Protein AF-A0A167DPT1-F1 (afdb_monomer_lite)

Structure (mmCIF, N/CA/C/O backbone):
data_AF-A0A167DPT1-F1
#
_entry.id   AF-A0A167DPT1-F1
#
loop_
_atom_site.group_PDB
_atom_site.id
_atom_site.type_symbol
_atom_site.label_atom_id
_atom_site.label_alt_id
_atom_site.label_comp_id
_atom_site.label_asym_id
_atom_site.label_entity_id
_atom_site.label_seq_id
_atom_site.pdbx_PDB_ins_code
_atom_site.Cartn_x
_atom_site.Cartn_y
_atom_site.Cartn_z
_atom_site.occupancy
_atom_site.B_iso_or_equiv
_atom_site.auth_seq_id
_atom_site.auth_comp_id
_atom_site.auth_asym_id
_atom_site.auth_atom_id
_atom_site.pdbx_PDB_model_num
ATOM 1 N N . MET A 1 1 ? 11.203 -18.562 10.640 1.00 47.03 1 MET A N 1
ATOM 2 C CA . MET A 1 1 ? 10.045 -18.077 9.857 1.00 47.03 1 MET A CA 1
ATOM 3 C C . MET A 1 1 ? 10.531 -17.667 8.471 1.00 47.03 1 MET A C 1
ATOM 5 O O . MET A 1 1 ? 10.875 -16.508 8.275 1.00 47.03 1 MET A O 1
ATOM 9 N N . ARG A 1 2 ? 10.699 -18.623 7.551 1.00 45.44 2 ARG A N 1
ATOM 10 C CA . ARG A 1 2 ? 11.063 -18.335 6.154 1.00 45.44 2 ARG A CA 1
ATOM 11 C C . ARG A 1 2 ? 9.781 -18.388 5.316 1.00 45.44 2 ARG A C 1
ATOM 13 O O . ARG A 1 2 ? 9.088 -19.399 5.371 1.00 45.44 2 ARG A O 1
ATOM 20 N N . SER A 1 3 ? 9.464 -17.281 4.648 1.00 57.22 3 SER A N 1
ATOM 21 C CA . SER A 1 3 ? 8.604 -17.197 3.457 1.00 57.22 3 SER A CA 1
ATOM 22 C C . SER A 1 3 ? 7.229 -17.874 3.536 1.00 57.22 3 SER A C 1
ATOM 24 O O . SER A 1 3 ? 6.823 -18.559 2.604 1.00 57.22 3 SER A O 1
ATOM 26 N N . ASN A 1 4 ? 6.489 -17.702 4.638 1.00 71.06 4 ASN A N 1
ATOM 27 C CA . ASN A 1 4 ? 5.119 -18.216 4.733 1.00 71.06 4 ASN A CA 1
ATOM 28 C C . ASN A 1 4 ? 4.128 -17.130 5.174 1.00 71.06 4 ASN A C 1
ATOM 30 O O . ASN A 1 4 ? 4.106 -16.737 6.346 1.00 71.06 4 ASN A O 1
ATOM 34 N N . ARG A 1 5 ? 3.275 -16.713 4.223 1.00 74.69 5 ARG A N 1
ATOM 35 C CA . ARG A 1 5 ? 2.217 -15.696 4.367 1.00 74.69 5 ARG A CA 1
ATOM 36 C C . ARG A 1 5 ? 1.384 -15.888 5.633 1.00 74.69 5 ARG A C 1
ATOM 38 O O . ARG A 1 5 ? 1.218 -14.960 6.417 1.00 74.69 5 ARG A O 1
ATOM 45 N N . LYS A 1 6 ? 0.919 -17.116 5.884 1.00 78.88 6 LYS A N 1
ATOM 46 C CA . LYS A 1 6 ? 0.016 -17.433 7.004 1.00 78.88 6 LYS A CA 1
ATOM 47 C C . LYS A 1 6 ? 0.694 -17.266 8.362 1.00 78.88 6 LYS A C 1
ATOM 49 O O . LYS A 1 6 ? 0.107 -16.722 9.296 1.00 78.88 6 LYS A O 1
ATOM 54 N N . TRP A 1 7 ? 1.943 -17.713 8.487 1.00 77.62 7 TRP A N 1
ATOM 55 C CA . TRP A 1 7 ? 2.697 -17.555 9.735 1.00 77.62 7 TRP A CA 1
ATOM 56 C C . TRP A 1 7 ? 3.021 -16.095 10.024 1.00 77.62 7 TRP A C 1
ATOM 58 O O . TRP A 1 7 ? 2.995 -15.686 11.184 1.00 77.62 7 TRP A O 1
ATOM 68 N N . ALA A 1 8 ? 3.278 -15.319 8.976 1.00 75.50 8 ALA A N 1
ATOM 69 C CA . ALA A 1 8 ? 3.550 -13.902 9.087 1.00 75.50 8 ALA A CA 1
ATOM 70 C C . ALA A 1 8 ? 2.347 -13.109 9.621 1.00 75.50 8 ALA A C 1
ATOM 72 O O . ALA A 1 8 ? 2.464 -12.406 10.629 1.00 75.50 8 ALA A O 1
ATOM 73 N N . LEU A 1 9 ? 1.171 -13.328 9.029 1.00 79.56 9 LEU A N 1
ATOM 74 C CA . LEU A 1 9 ? -0.099 -12.766 9.498 1.00 79.56 9 LEU A CA 1
ATOM 75 C C . LEU A 1 9 ? -0.385 -13.166 10.946 1.00 79.56 9 LEU A C 1
ATOM 77 O O . LEU A 1 9 ? -0.697 -12.329 11.796 1.00 79.56 9 LEU A O 1
ATOM 81 N N . ARG A 1 10 ? -0.185 -14.448 11.271 1.00 81.00 10 ARG A N 1
ATOM 82 C CA . ARG A 1 10 ? -0.353 -14.961 12.634 1.00 81.00 10 ARG A CA 1
ATOM 83 C C . ARG A 1 10 ? 0.595 -14.295 13.635 1.00 81.00 10 ARG A C 1
ATOM 85 O O . ARG A 1 10 ? 0.175 -14.017 14.758 1.00 81.00 10 ARG A O 1
ATOM 92 N N . HIS A 1 11 ? 1.852 -14.055 13.263 1.00 80.06 11 HIS A N 1
ATOM 93 C CA . HIS A 1 11 ? 2.834 -13.405 14.132 1.00 80.06 11 HIS A CA 1
ATOM 94 C C . HIS A 1 11 ? 2.446 -11.953 14.431 1.00 80.06 11 HIS A C 1
ATOM 96 O O . HIS A 1 11 ? 2.415 -11.569 15.601 1.00 80.06 11 HIS A O 1
ATOM 102 N N . SER A 1 12 ? 2.062 -11.192 13.401 1.00 78.75 12 SER A N 1
ATOM 103 C CA . SER A 1 12 ? 1.590 -9.808 13.549 1.00 78.75 12 SER A CA 1
ATOM 104 C C . SER A 1 12 ? 0.388 -9.723 14.503 1.00 78.75 12 SER A C 1
ATOM 106 O O . SER A 1 12 ? 0.421 -9.009 15.510 1.00 78.75 12 SER A O 1
ATOM 108 N N . ARG A 1 13 ? -0.618 -10.587 14.303 1.00 80.88 13 ARG A N 1
ATOM 109 C CA . ARG A 1 13 ? -1.783 -10.705 15.198 1.00 80.88 13 ARG A CA 1
ATOM 110 C C . ARG A 1 13 ? -1.408 -11.034 16.641 1.00 80.88 13 ARG A C 1
ATOM 112 O O . ARG A 1 13 ? -2.016 -10.514 17.577 1.00 80.88 13 ARG A O 1
ATOM 119 N N . HIS A 1 14 ? -0.438 -11.924 16.839 1.00 81.94 14 HIS A N 1
ATOM 120 C CA . HIS A 1 14 ? 0.002 -12.300 18.179 1.00 81.94 14 HIS A CA 1
ATOM 121 C C . HIS A 1 14 ? 0.671 -11.121 18.900 1.00 81.94 14 HIS A C 1
ATOM 123 O O . HIS A 1 14 ? 0.384 -10.898 20.074 1.00 81.94 14 HIS A O 1
ATOM 129 N N . GLY A 1 15 ? 1.482 -10.326 18.192 1.00 80.06 15 GLY A N 1
ATOM 130 C CA . GLY A 1 15 ? 2.082 -9.100 18.728 1.00 80.06 15 GLY A CA 1
ATOM 131 C C . GLY A 1 15 ? 1.033 -8.097 19.216 1.00 80.06 15 GLY A C 1
ATOM 132 O O . GLY A 1 15 ? 1.128 -7.594 20.336 1.00 80.06 15 GLY A O 1
ATOM 133 N N . VAL A 1 16 ? -0.030 -7.887 18.435 1.00 80.88 16 VAL A N 1
ATOM 134 C CA . VAL A 1 16 ? -1.158 -7.028 18.837 1.00 80.88 16 VAL A CA 1
ATOM 135 C C . VAL A 1 16 ? -1.889 -7.585 20.057 1.00 80.88 16 VAL A C 1
ATOM 137 O O . VAL A 1 16 ? -2.202 -6.838 20.983 1.00 80.88 16 VAL A O 1
ATOM 140 N N . LYS A 1 17 ? -2.120 -8.903 20.112 1.00 82.94 17 LYS A N 1
ATOM 141 C CA . LYS A 1 17 ? -2.760 -9.543 21.270 1.00 82.94 17 LYS A CA 1
ATOM 142 C C . LYS A 1 17 ? -1.940 -9.367 22.551 1.00 82.94 17 LYS A C 1
ATOM 144 O O . LYS A 1 17 ? -2.521 -9.103 23.600 1.00 82.94 17 LYS A O 1
ATOM 149 N N . ILE A 1 18 ? -0.612 -9.469 22.469 1.00 81.81 18 ILE A N 1
ATOM 150 C CA . ILE A 1 18 ? 0.275 -9.194 23.608 1.00 81.81 18 ILE A CA 1
ATOM 151 C C . ILE A 1 18 ? 0.099 -7.744 24.072 1.00 81.81 18 ILE A C 1
ATOM 153 O O . ILE A 1 18 ? -0.146 -7.524 25.254 1.00 81.81 18 ILE A O 1
ATOM 157 N N . LEU A 1 19 ? 0.146 -6.765 23.160 1.00 78.75 19 LEU A N 1
ATOM 158 C CA . LEU A 1 19 ? -0.039 -5.351 23.513 1.00 78.75 19 LEU A CA 1
ATOM 159 C C . LEU A 1 19 ? -1.405 -5.055 24.146 1.00 78.75 19 LEU A C 1
ATOM 161 O O . LEU A 1 19 ? -1.490 -4.260 25.084 1.00 78.75 19 LEU A O 1
ATOM 165 N N . LYS A 1 20 ? -2.474 -5.694 23.657 1.00 77.69 20 LYS A N 1
ATOM 166 C CA . LYS A 1 20 ? -3.819 -5.567 24.239 1.00 77.69 20 LYS A CA 1
ATOM 167 C C . LYS A 1 20 ? -3.885 -6.114 25.663 1.00 77.69 20 LYS A C 1
ATOM 169 O O . LYS A 1 20 ? -4.526 -5.505 26.511 1.00 77.69 20 LYS A O 1
ATOM 174 N N . ASN A 1 21 ? -3.196 -7.223 25.924 1.00 78.56 21 ASN A N 1
ATOM 175 C CA . ASN A 1 21 ? -3.192 -7.881 27.229 1.00 78.56 21 ASN A CA 1
ATOM 176 C C . ASN A 1 21 ? -2.328 -7.164 28.280 1.00 78.56 21 ASN A C 1
ATOM 178 O O . ASN A 1 21 ? -2.467 -7.444 29.468 1.00 78.56 21 ASN A O 1
ATOM 182 N N . ILE A 1 22 ? -1.443 -6.248 27.876 1.00 75.12 22 ILE A N 1
ATOM 183 C CA . ILE A 1 22 ? -0.740 -5.371 28.816 1.00 75.12 22 ILE A CA 1
ATOM 184 C C . ILE A 1 22 ? -1.738 -4.304 29.280 1.00 75.12 22 ILE A C 1
ATOM 186 O O . ILE A 1 22 ? -2.138 -3.448 28.479 1.00 75.12 22 ILE A O 1
ATOM 190 N N . CYS A 1 23 ? -2.138 -4.359 30.560 1.00 59.75 23 CYS A N 1
ATOM 191 C CA . CYS A 1 23 ? -3.100 -3.418 31.141 1.00 59.75 23 CYS A CA 1
ATOM 192 C C . CYS A 1 23 ? -2.705 -1.979 30.811 1.00 59.75 23 CYS A C 1
ATOM 194 O O . CYS A 1 23 ? -1.544 -1.602 30.975 1.00 59.75 23 CYS A O 1
ATOM 196 N N . ARG A 1 24 ? -3.682 -1.164 30.396 1.00 66.56 24 ARG A N 1
ATOM 197 C CA . ARG A 1 24 ? -3.451 0.244 30.031 1.00 66.56 24 ARG A CA 1
ATOM 198 C C . ARG A 1 24 ? -2.750 1.025 31.148 1.00 66.56 24 ARG A C 1
ATOM 200 O O . ARG A 1 24 ? -1.875 1.824 30.851 1.00 66.56 24 ARG A O 1
ATOM 207 N N . GLU A 1 25 ? -3.078 0.722 32.402 1.00 61.03 25 GLU A N 1
ATOM 208 C CA . GLU A 1 25 ? -2.502 1.331 33.611 1.00 61.03 25 GLU A CA 1
ATOM 209 C C . GLU A 1 25 ? -1.027 0.967 33.854 1.00 61.03 25 GLU A C 1
ATOM 211 O O . GLU A 1 25 ? -0.303 1.727 34.489 1.00 61.03 25 GLU A O 1
ATOM 216 N N . TYR A 1 26 ? -0.557 -0.165 33.317 1.00 65.44 26 TYR A N 1
ATOM 217 C CA . TYR A 1 26 ? 0.833 -0.626 33.435 1.00 65.44 26 TYR A CA 1
ATOM 218 C C . TYR A 1 26 ? 1.641 -0.424 32.151 1.00 65.44 26 TYR A C 1
ATOM 220 O O . TYR A 1 26 ? 2.790 -0.867 32.063 1.00 65.44 26 TYR A O 1
ATOM 228 N N . ARG A 1 27 ? 1.073 0.232 31.132 1.00 72.69 27 ARG A N 1
ATOM 229 C CA . ARG A 1 27 ? 1.846 0.577 29.940 1.00 72.69 27 ARG A CA 1
ATOM 230 C C . ARG A 1 27 ? 2.796 1.701 30.277 1.00 72.69 27 ARG A C 1
ATOM 232 O O . ARG A 1 27 ? 2.395 2.851 30.425 1.00 72.69 27 ARG A O 1
ATOM 239 N N . SER A 1 28 ? 4.073 1.357 30.349 1.00 80.12 28 SER A N 1
ATOM 240 C CA . SER A 1 28 ? 5.120 2.360 30.409 1.00 80.12 28 SER A CA 1
ATOM 241 C C . SER A 1 28 ? 5.063 3.250 29.167 1.00 80.12 28 SER A C 1
ATOM 243 O O . SER A 1 28 ? 4.742 2.792 28.065 1.00 80.12 28 SER A O 1
ATOM 245 N N . THR A 1 29 ? 5.431 4.519 29.334 1.00 80.56 29 THR A N 1
ATOM 246 C CA . THR A 1 29 ? 5.588 5.484 28.237 1.00 80.56 29 THR A CA 1
ATOM 247 C C . THR A 1 29 ? 6.445 4.905 27.108 1.00 80.56 29 THR A C 1
ATOM 249 O O . THR A 1 29 ? 6.104 5.027 25.937 1.00 80.56 29 THR A O 1
ATOM 252 N N . TRP A 1 30 ? 7.472 4.132 27.469 1.00 83.94 30 TRP A N 1
ATOM 253 C CA . TRP A 1 30 ? 8.342 3.429 26.531 1.00 83.94 30 TRP A CA 1
ATOM 254 C C . TRP A 1 30 ? 7.590 2.478 25.580 1.00 83.94 30 TRP A C 1
ATOM 256 O O . TRP A 1 30 ? 7.880 2.448 24.385 1.00 83.94 30 TRP A O 1
ATOM 266 N N . ILE A 1 31 ? 6.600 1.717 26.071 1.00 82.19 31 ILE A N 1
ATOM 267 C CA . ILE A 1 31 ? 5.793 0.822 25.220 1.00 82.19 31 ILE A CA 1
ATOM 268 C C . ILE A 1 31 ? 5.009 1.638 24.189 1.00 82.19 31 ILE A C 1
ATOM 270 O O . ILE A 1 31 ? 4.929 1.246 23.025 1.00 82.19 31 ILE A O 1
ATOM 274 N N . ILE A 1 32 ? 4.440 2.767 24.608 1.00 78.62 32 ILE A N 1
ATOM 275 C CA . ILE A 1 32 ? 3.621 3.628 23.749 1.00 78.62 32 ILE A CA 1
ATOM 276 C C . ILE A 1 32 ? 4.490 4.334 22.701 1.00 78.62 32 ILE A C 1
ATOM 278 O O . ILE A 1 32 ? 4.107 4.395 21.536 1.00 78.62 32 ILE A O 1
ATOM 282 N N . GLU A 1 33 ? 5.662 4.829 23.093 1.00 80.19 33 GLU A N 1
ATOM 283 C CA . GLU A 1 33 ? 6.545 5.613 22.224 1.00 80.19 33 GLU A CA 1
ATOM 284 C C . GLU A 1 33 ? 7.375 4.754 21.266 1.00 80.19 33 GLU A C 1
ATOM 286 O O . GLU A 1 33 ? 7.660 5.187 20.150 1.00 80.19 33 GLU A O 1
ATOM 291 N N . HIS A 1 34 ? 7.749 3.532 21.659 1.00 82.19 34 HIS A N 1
ATOM 292 C CA . HIS A 1 34 ? 8.689 2.718 20.881 1.00 82.19 34 HIS A CA 1
ATOM 293 C C . HIS A 1 34 ? 8.097 1.416 20.350 1.00 82.19 34 HIS A C 1
ATOM 295 O O . HIS A 1 34 ? 8.346 1.066 19.197 1.00 82.19 34 HIS A O 1
ATOM 301 N N . LEU A 1 35 ? 7.306 0.692 21.146 1.00 83.38 35 LEU A N 1
ATOM 302 C CA . LEU A 1 35 ? 6.810 -0.626 20.741 1.00 83.38 35 LEU A CA 1
ATOM 303 C C . LEU A 1 35 ? 5.523 -0.537 19.912 1.00 83.38 35 LEU A C 1
ATOM 305 O O . LEU A 1 35 ? 5.391 -1.220 18.896 1.00 83.38 35 LEU A O 1
ATOM 309 N N . LEU A 1 36 ? 4.581 0.316 20.315 1.00 82.44 36 LEU A N 1
ATOM 310 C CA . LEU A 1 36 ? 3.303 0.477 19.622 1.00 82.44 36 LEU A CA 1
ATOM 311 C C . LEU A 1 36 ? 3.463 0.921 18.152 1.00 82.44 36 LEU A C 1
ATOM 313 O O . LEU A 1 36 ? 2.796 0.324 17.305 1.00 82.44 36 LEU A O 1
ATOM 317 N N . PRO A 1 37 ? 4.344 1.881 17.792 1.00 83.88 37 PRO A N 1
ATOM 318 C CA . PRO A 1 37 ? 4.554 2.249 16.392 1.00 83.88 37 PRO A CA 1
ATOM 319 C C . PRO A 1 37 ? 5.074 1.085 15.543 1.00 83.88 37 PRO A C 1
ATOM 321 O O . PRO A 1 37 ? 4.625 0.903 14.415 1.00 83.88 37 PRO A O 1
ATOM 324 N N . ILE A 1 38 ? 5.965 0.255 16.095 1.00 84.06 38 ILE A N 1
ATOM 325 C CA . ILE A 1 38 ? 6.485 -0.930 15.400 1.00 84.06 38 ILE A CA 1
ATOM 326 C C . ILE A 1 38 ? 5.350 -1.925 15.145 1.00 84.06 38 ILE A C 1
ATOM 328 O O . ILE A 1 38 ? 5.182 -2.409 14.029 1.00 84.06 38 ILE A O 1
ATOM 332 N N . VAL A 1 39 ? 4.531 -2.214 16.161 1.00 83.00 39 VAL A N 1
ATOM 333 C CA . VAL A 1 39 ? 3.419 -3.164 16.013 1.00 83.00 39 VAL A CA 1
ATOM 334 C C . VAL A 1 39 ? 2.353 -2.651 15.041 1.00 83.00 39 VAL A C 1
ATOM 336 O O . VAL A 1 39 ? 1.810 -3.440 14.269 1.00 83.00 39 VAL A O 1
ATOM 339 N N . ARG A 1 40 ? 2.094 -1.340 15.007 1.00 84.19 40 ARG A N 1
ATOM 340 C CA . ARG A 1 40 ? 1.237 -0.719 13.986 1.00 84.19 40 ARG A CA 1
ATOM 341 C C . ARG A 1 40 ? 1.774 -0.964 12.579 1.00 84.19 40 ARG A C 1
ATOM 343 O O . ARG A 1 40 ? 1.024 -1.446 11.739 1.00 84.19 40 ARG A O 1
ATOM 350 N N . ARG A 1 41 ? 3.066 -0.727 12.345 1.00 86.31 41 ARG A N 1
ATOM 351 C CA . ARG A 1 41 ? 3.690 -0.945 11.028 1.00 86.31 41 ARG A CA 1
ATOM 352 C C . ARG A 1 41 ? 3.762 -2.414 10.630 1.00 86.31 41 ARG A C 1
ATOM 354 O O . ARG A 1 41 ? 3.617 -2.748 9.461 1.00 86.31 41 ARG A O 1
ATOM 361 N N . LEU A 1 42 ? 3.909 -3.321 11.592 1.00 81.69 42 LEU A N 1
ATOM 362 C CA . LEU A 1 42 ? 3.757 -4.756 11.340 1.00 81.69 42 LEU A CA 1
ATOM 363 C C . LEU A 1 42 ? 2.321 -5.159 10.995 1.00 81.69 42 LEU A C 1
ATOM 365 O O . LEU A 1 42 ? 2.113 -6.163 10.313 1.00 81.69 42 LEU A O 1
ATOM 369 N N . SER A 1 43 ? 1.327 -4.436 11.505 1.00 82.19 43 SER A N 1
ATOM 370 C CA . SER A 1 43 ? -0.090 -4.728 11.257 1.00 82.19 43 SER A CA 1
ATOM 371 C C . SER A 1 43 ? -0.507 -4.326 9.843 1.00 82.19 43 SER A C 1
ATOM 373 O O . SER A 1 43 ? -1.365 -4.979 9.254 1.00 82.19 43 SER A O 1
ATOM 375 N N . GLU A 1 44 ? 0.193 -3.361 9.236 1.00 81.81 44 GLU A N 1
ATOM 376 C CA . GLU A 1 44 ? 0.034 -2.997 7.820 1.00 81.81 44 GLU A CA 1
ATOM 377 C C . GLU A 1 44 ? 0.274 -4.170 6.874 1.00 81.81 44 GLU A C 1
ATOM 379 O O . GLU A 1 44 ? -0.244 -4.176 5.763 1.00 81.81 44 GLU A O 1
ATOM 384 N N . PHE A 1 45 ? 0.993 -5.204 7.316 1.00 76.94 45 PHE A N 1
ATOM 385 C CA . PHE A 1 45 ? 1.152 -6.444 6.566 1.00 76.94 45 PHE A CA 1
ATOM 386 C C . PHE A 1 45 ? -0.192 -6.995 6.064 1.00 76.94 45 PHE A C 1
ATOM 388 O O . PHE A 1 45 ? -0.264 -7.512 4.950 1.00 76.94 45 PHE A O 1
ATOM 395 N N . ALA A 1 46 ? -1.255 -6.874 6.863 1.00 79.12 46 ALA A N 1
ATOM 396 C CA . ALA A 1 46 ? -2.580 -7.344 6.482 1.00 79.12 46 ALA A CA 1
ATOM 397 C C . ALA A 1 46 ? -3.155 -6.584 5.270 1.00 79.12 46 ALA A C 1
ATOM 399 O O . ALA A 1 46 ? -3.858 -7.184 4.468 1.00 79.12 46 ALA A O 1
ATOM 400 N N . LEU A 1 47 ? -2.809 -5.307 5.071 1.00 79.31 47 LEU A N 1
ATOM 401 C CA . LEU A 1 47 ? -3.209 -4.559 3.870 1.00 79.31 47 LEU A CA 1
ATOM 402 C C . LEU A 1 47 ? -2.509 -5.062 2.609 1.00 79.31 47 LEU A C 1
ATOM 404 O O . LEU A 1 47 ? -3.104 -5.077 1.537 1.00 79.31 47 LEU A O 1
ATOM 408 N N . PHE A 1 48 ? -1.246 -5.463 2.734 1.00 76.56 48 PHE A N 1
ATOM 409 C CA . PHE A 1 48 ? -0.457 -5.920 1.594 1.00 76.56 48 PHE A CA 1
ATOM 410 C C . PHE A 1 48 ? -0.741 -7.378 1.218 1.00 76.56 48 PHE A C 1
ATOM 412 O O . PHE A 1 48 ? -0.668 -7.730 0.045 1.00 76.56 48 PHE A O 1
ATOM 419 N N . PHE A 1 49 ? -1.013 -8.232 2.208 1.00 76.19 49 PHE A N 1
ATOM 420 C CA . PHE A 1 49 ? -1.002 -9.690 2.027 1.00 76.19 49 PHE A CA 1
ATOM 421 C C . PHE A 1 49 ? -2.121 -10.431 2.771 1.00 76.19 49 PHE A C 1
ATOM 423 O O . PHE A 1 49 ? -2.137 -11.664 2.770 1.00 76.19 49 PHE A O 1
ATOM 430 N N . GLY A 1 50 ? -2.997 -9.710 3.471 1.00 75.12 50 GLY A N 1
ATOM 431 C CA . GLY A 1 50 ? -4.132 -10.278 4.187 1.00 75.12 50 GLY A CA 1
ATOM 432 C C . GLY A 1 50 ? -5.311 -10.517 3.253 1.00 75.12 50 GLY A C 1
ATOM 433 O O . GLY A 1 50 ? -5.636 -9.696 2.394 1.00 75.12 50 GLY A O 1
ATOM 434 N N . ASP A 1 51 ? -5.974 -11.646 3.453 1.00 73.81 51 ASP A N 1
ATOM 435 C CA . ASP A 1 51 ? -7.086 -12.081 2.610 1.00 73.81 51 ASP A CA 1
ATOM 436 C C . ASP A 1 51 ? -8.371 -12.179 3.445 1.00 73.81 51 ASP A C 1
ATOM 438 O O . ASP A 1 51 ? -9.436 -11.650 3.105 1.00 73.81 51 ASP A O 1
ATOM 442 N N . GLU A 1 52 ? -8.250 -12.739 4.647 1.00 75.94 52 GLU A N 1
ATOM 443 C CA . GLU A 1 52 ? -9.365 -12.933 5.556 1.00 75.94 52 GLU A CA 1
ATOM 444 C C . GLU A 1 52 ? -9.524 -11.774 6.538 1.00 75.94 52 GLU A C 1
ATOM 446 O O . GLU A 1 52 ? -8.554 -11.191 7.002 1.00 75.94 52 GLU A O 1
ATOM 451 N N . ALA A 1 53 ? -10.756 -11.495 6.975 1.00 73.06 53 ALA A N 1
ATOM 452 C CA . ALA A 1 53 ? -10.996 -10.499 8.025 1.00 73.06 53 ALA A CA 1
ATOM 453 C C . ALA A 1 53 ? -10.189 -10.789 9.313 1.00 73.06 53 ALA A C 1
ATOM 455 O O . ALA A 1 53 ? -9.742 -9.879 10.008 1.00 73.06 53 ALA A O 1
ATOM 456 N N . ALA A 1 54 ? -9.945 -12.071 9.607 1.00 75.38 54 ALA A N 1
ATOM 457 C CA . ALA A 1 54 ? -9.144 -12.495 10.749 1.00 75.38 54 ALA A CA 1
ATOM 458 C C . ALA A 1 54 ? -7.664 -12.087 10.648 1.00 75.38 54 ALA A C 1
ATOM 460 O O . ALA A 1 54 ? -6.980 -12.097 11.670 1.00 75.38 54 ALA A O 1
ATOM 461 N N . ASP A 1 55 ? -7.166 -11.755 9.456 1.00 77.19 55 ASP A N 1
ATOM 462 C CA . ASP A 1 55 ? -5.782 -11.349 9.209 1.00 77.19 55 ASP A CA 1
ATOM 463 C C . ASP A 1 55 ? -5.481 -9.929 9.694 1.00 77.19 55 ASP A C 1
ATOM 465 O O . ASP A 1 55 ? -4.325 -9.615 9.972 1.00 77.19 55 ASP A O 1
ATOM 469 N N . PHE A 1 56 ? -6.517 -9.105 9.855 1.00 75.75 56 PHE A N 1
ATOM 470 C CA . PHE A 1 56 ? -6.418 -7.700 10.230 1.00 75.75 56 PHE A CA 1
ATOM 471 C C . PHE A 1 56 ? -6.516 -7.538 11.751 1.00 75.75 56 PHE A C 1
ATOM 473 O O . PHE A 1 56 ? -7.568 -7.818 12.338 1.00 75.75 56 PHE A O 1
ATOM 480 N N . PRO A 1 57 ? -5.443 -7.103 12.430 1.00 76.00 57 PRO A N 1
ATOM 481 C CA . PRO A 1 57 ? -5.495 -6.858 13.861 1.00 76.00 57 PRO A CA 1
ATOM 482 C C . PRO A 1 57 ? -6.308 -5.594 14.167 1.00 76.00 57 PRO A C 1
ATOM 484 O O . PRO A 1 57 ? -6.031 -4.533 13.621 1.00 76.00 57 PRO A O 1
ATOM 487 N N . ASP A 1 58 ? -7.265 -5.686 15.089 1.00 77.94 58 ASP A N 1
ATOM 488 C CA . ASP A 1 58 ? -7.967 -4.505 15.605 1.00 77.94 58 ASP A CA 1
ATOM 489 C C . ASP A 1 58 ? -7.045 -3.716 16.548 1.00 77.94 58 ASP A C 1
ATOM 491 O O . ASP A 1 58 ? -6.512 -4.267 17.518 1.00 77.94 58 ASP A O 1
ATOM 495 N N . LEU A 1 59 ? -6.873 -2.425 16.265 1.00 76.38 59 LEU A N 1
ATOM 496 C CA . LEU A 1 59 ? -6.031 -1.502 17.020 1.00 76.38 59 LEU A CA 1
ATOM 497 C C . LEU A 1 59 ? -6.771 -0.234 17.487 1.00 76.38 59 LEU A C 1
ATOM 499 O O . LEU A 1 59 ? -6.105 0.642 18.043 1.00 76.38 59 LEU A O 1
ATOM 503 N N . LYS A 1 60 ? -8.108 -0.133 17.363 1.00 70.94 60 LYS A N 1
ATOM 504 C CA . LYS A 1 60 ? -8.868 1.096 17.720 1.00 70.94 60 LYS A CA 1
ATOM 505 C C . LYS A 1 60 ? -8.629 1.545 19.146 1.00 70.94 60 LYS A C 1
ATOM 507 O O . LYS A 1 60 ? -8.383 2.706 19.448 1.00 70.94 60 LYS A O 1
ATOM 512 N N . GLU A 1 61 ? -8.629 0.577 20.050 1.00 65.62 61 GLU A N 1
ATOM 513 C CA . GLU A 1 61 ? -8.396 0.786 21.475 1.00 65.62 61 GLU A CA 1
ATOM 514 C C . GLU A 1 61 ? -7.003 1.340 21.820 1.00 65.62 61 GLU A C 1
ATOM 516 O O . GLU A 1 61 ? -6.725 1.673 22.974 1.00 65.62 61 GLU A O 1
ATOM 521 N N . GLN A 1 62 ? -6.102 1.360 20.840 1.00 66.00 62 GLN A N 1
ATOM 522 C CA . GLN A 1 62 ? -4.718 1.801 20.945 1.00 66.00 62 GLN A CA 1
ATOM 523 C C . GLN A 1 62 ? -4.489 3.143 20.243 1.00 66.00 62 GLN A C 1
ATOM 525 O O . GLN A 1 62 ? -3.336 3.551 20.083 1.00 66.00 62 GLN A O 1
ATOM 530 N N . GLU A 1 63 ? -5.543 3.824 19.791 1.00 68.38 63 GLU A N 1
ATOM 531 C CA . GLU A 1 63 ? -5.442 5.149 19.185 1.00 68.38 63 GLU A CA 1
ATOM 532 C C . GLU A 1 63 ? -5.076 6.193 20.249 1.00 68.38 63 GLU A C 1
ATOM 534 O O . GLU A 1 63 ? -5.885 6.620 21.068 1.00 68.38 63 GLU A O 1
ATOM 539 N N . GLY A 1 64 ? -3.796 6.567 20.265 1.00 68.25 64 GLY A N 1
ATOM 540 C CA . GLY A 1 64 ? -3.319 7.761 20.957 1.00 68.25 64 GLY A CA 1
ATOM 541 C C . GLY A 1 64 ? -3.704 9.042 20.203 1.00 68.25 64 GLY A C 1
ATOM 542 O O . GLY A 1 64 ? -4.149 8.971 19.054 1.00 68.25 64 GLY A O 1
ATOM 543 N N . PRO A 1 65 ? -3.507 10.223 20.813 1.00 75.69 65 PRO A N 1
ATOM 544 C CA . PRO A 1 65 ? -3.821 11.491 20.167 1.00 75.69 65 PRO A CA 1
ATOM 545 C C . PRO A 1 65 ? -3.012 11.659 18.875 1.00 75.69 65 PRO A C 1
ATOM 547 O O . PRO A 1 65 ? -1.800 11.438 18.848 1.00 75.69 65 PRO A O 1
ATOM 550 N N . MET A 1 66 ? -3.683 12.068 17.796 1.00 81.75 66 MET A N 1
ATOM 551 C CA . MET A 1 66 ? -3.002 12.377 16.540 1.00 81.75 66 MET A CA 1
ATOM 552 C C . MET A 1 66 ? -2.212 13.692 16.665 1.00 81.75 66 MET A C 1
ATOM 554 O O . MET A 1 66 ? -2.750 14.672 17.199 1.00 81.75 66 MET A O 1
ATOM 558 N N . PRO A 1 67 ? -0.977 13.759 16.131 1.00 84.88 67 PRO A N 1
ATOM 559 C CA . PRO A 1 67 ? -0.203 14.994 16.081 1.00 84.88 67 PRO A CA 1
ATOM 560 C C . PRO A 1 67 ? -0.981 16.096 15.362 1.00 84.88 67 PRO A C 1
ATOM 562 O O . PRO A 1 67 ? -1.493 15.878 14.265 1.00 84.88 67 PRO A O 1
ATOM 565 N N . GLN A 1 68 ? -1.068 17.285 15.961 1.00 86.75 68 GLN A N 1
ATOM 566 C CA . GLN A 1 68 ? -1.756 18.436 15.353 1.00 86.75 68 GLN A CA 1
ATOM 567 C C . GLN A 1 68 ? -0.859 19.229 14.393 1.00 86.75 68 GLN A C 1
ATOM 569 O O . GLN A 1 68 ? -1.355 19.910 13.497 1.00 86.75 68 GLN A O 1
ATOM 574 N N . VAL A 1 69 ? 0.458 19.101 14.558 1.00 88.88 69 VAL A N 1
ATOM 575 C CA . VAL A 1 69 ? 1.507 19.715 13.737 1.00 88.88 69 VAL A CA 1
ATOM 576 C C . VAL A 1 69 ? 2.609 18.675 13.534 1.00 88.88 69 VAL A C 1
ATOM 578 O O . VAL A 1 69 ? 2.805 17.818 14.395 1.00 88.88 69 VAL A O 1
ATOM 581 N N . PHE A 1 70 ? 3.318 18.738 12.406 1.00 93.06 70 PHE A N 1
ATOM 582 C CA . PHE A 1 70 ? 4.500 17.912 12.163 1.00 93.06 70 PHE A CA 1
ATOM 583 C C . PHE A 1 70 ? 5.763 18.746 12.356 1.00 93.06 70 PHE A C 1
ATOM 585 O O . PHE A 1 70 ? 5.979 19.724 11.642 1.00 93.06 70 PHE A O 1
ATOM 592 N N . MET A 1 71 ? 6.590 18.341 13.315 1.00 88.19 71 MET A N 1
ATOM 593 C CA . MET A 1 71 ? 7.922 18.897 13.557 1.00 88.19 71 MET A CA 1
ATOM 594 C C . MET A 1 71 ? 9.012 17.974 13.005 1.00 88.19 71 MET A C 1
ATOM 596 O O . MET A 1 71 ? 10.123 18.415 12.715 1.00 88.19 71 MET A O 1
ATOM 600 N N . THR A 1 72 ? 8.695 16.688 12.849 1.00 90.00 72 THR A N 1
ATOM 601 C CA . THR A 1 72 ? 9.600 15.649 12.365 1.00 90.00 72 THR A CA 1
ATOM 602 C C . THR A 1 72 ? 8.900 14.707 11.383 1.00 90.00 72 THR A C 1
ATOM 604 O O . THR A 1 72 ? 7.673 14.593 11.354 1.00 90.00 72 THR A O 1
ATOM 607 N N . PHE A 1 73 ? 9.687 13.942 10.618 1.00 90.38 73 PHE A N 1
ATOM 608 C CA . PHE A 1 73 ? 9.156 12.826 9.826 1.00 90.38 73 PHE A CA 1
ATOM 609 C C . PHE A 1 73 ? 8.477 11.755 10.693 1.00 90.38 73 PHE A C 1
ATOM 611 O O . PHE A 1 73 ? 7.563 11.090 10.215 1.00 90.38 73 PHE A O 1
ATOM 618 N N . SER A 1 74 ? 8.885 11.611 11.960 1.00 89.12 74 SER A N 1
ATOM 619 C CA . SER A 1 74 ? 8.265 10.666 12.893 1.00 89.12 74 SER A CA 1
ATOM 620 C C . SER A 1 74 ? 6.822 11.052 13.216 1.00 89.12 74 SER A C 1
ATOM 622 O O . SER A 1 74 ? 5.975 10.170 13.313 1.00 89.12 74 SER A O 1
ATOM 624 N N . ASP A 1 75 ? 6.516 12.350 13.321 1.00 91.06 75 ASP A N 1
ATOM 625 C CA . ASP A 1 75 ? 5.146 12.825 13.570 1.00 91.06 75 ASP A CA 1
ATOM 626 C C . ASP A 1 75 ? 4.234 12.487 12.388 1.00 91.06 75 ASP A C 1
ATOM 628 O O . ASP A 1 75 ? 3.133 11.956 12.557 1.00 91.06 75 ASP A O 1
ATOM 632 N N . ALA A 1 76 ? 4.729 12.745 11.173 1.00 94.00 76 ALA A N 1
ATOM 633 C CA . ALA A 1 76 ? 4.027 12.412 9.944 1.00 94.00 76 ALA A CA 1
ATOM 634 C C . ALA A 1 76 ? 3.818 10.896 9.811 1.00 94.00 76 ALA A C 1
ATOM 636 O O . ALA A 1 76 ? 2.711 10.454 9.501 1.00 94.00 76 ALA A O 1
ATOM 637 N N . GLN A 1 77 ? 4.853 10.100 10.085 1.00 92.06 77 GLN A N 1
ATOM 638 C CA . GLN A 1 77 ? 4.774 8.643 10.046 1.00 92.06 77 GLN A CA 1
ATOM 639 C C . GLN A 1 77 ? 3.777 8.107 11.075 1.00 92.06 77 GLN A C 1
ATOM 641 O O . GLN A 1 77 ? 2.939 7.291 10.721 1.00 92.06 77 GLN A O 1
ATOM 646 N N . LEU A 1 78 ? 3.795 8.606 12.313 1.00 89.94 78 LEU A N 1
ATOM 647 C CA . LEU A 1 78 ? 2.884 8.153 13.364 1.00 89.94 78 LEU A CA 1
ATOM 648 C C . LEU A 1 78 ? 1.420 8.384 12.990 1.00 89.94 78 LEU A C 1
ATOM 650 O O . LEU A 1 78 ? 0.598 7.487 13.175 1.00 89.94 78 LEU A O 1
ATOM 654 N N . MET A 1 79 ? 1.087 9.567 12.463 1.00 93.12 79 MET A N 1
ATOM 655 C CA . MET A 1 79 ? -0.280 9.845 12.017 1.00 93.12 79 MET A CA 1
ATOM 656 C C . MET A 1 79 ? -0.668 8.945 10.838 1.00 93.12 79 MET A C 1
ATOM 658 O O . MET A 1 79 ? -1.772 8.407 10.829 1.00 93.12 79 MET A O 1
ATOM 662 N N . LEU A 1 80 ? 0.238 8.736 9.878 1.00 93.69 80 LEU A N 1
ATOM 663 C CA . LEU A 1 80 ? -0.029 7.883 8.721 1.00 93.69 80 LEU A CA 1
ATOM 664 C C . LEU A 1 80 ? -0.212 6.412 9.117 1.00 93.69 80 LEU A C 1
ATOM 666 O O . LEU A 1 80 ? -1.149 5.778 8.646 1.00 93.69 80 LEU A O 1
ATOM 670 N N . ASP A 1 81 ? 0.611 5.899 10.034 1.00 90.56 81 ASP A N 1
ATOM 671 C CA . ASP A 1 81 ? 0.500 4.541 10.574 1.00 90.56 81 ASP A CA 1
ATOM 672 C C . ASP A 1 81 ? -0.891 4.329 11.211 1.00 90.56 81 ASP A C 1
ATOM 674 O O . ASP A 1 81 ? -1.500 3.275 11.036 1.00 90.56 81 ASP A O 1
ATOM 678 N N . VAL A 1 82 ? -1.456 5.329 11.906 1.00 90.00 82 VAL A N 1
ATOM 679 C CA . VAL A 1 82 ? -2.836 5.240 12.432 1.00 90.00 82 VAL A CA 1
ATOM 680 C C . VAL A 1 82 ? -3.864 5.157 11.301 1.00 90.00 82 VAL A C 1
ATOM 682 O O . VAL A 1 82 ? -4.746 4.302 11.348 1.00 90.00 82 VAL A O 1
ATOM 685 N N . LEU A 1 83 ? -3.747 6.002 10.274 1.00 93.06 83 LEU A N 1
ATOM 686 C CA . LEU A 1 83 ? -4.686 6.020 9.143 1.00 93.06 83 LEU A CA 1
ATOM 687 C C . LEU A 1 83 ? -4.647 4.720 8.333 1.00 93.06 83 LEU A C 1
ATOM 689 O O . LEU A 1 83 ? -5.696 4.215 7.932 1.00 93.06 83 LEU A O 1
ATOM 693 N N . PHE A 1 84 ? -3.461 4.136 8.161 1.00 91.69 84 PHE A N 1
ATOM 694 C CA . PHE A 1 84 ? -3.292 2.808 7.576 1.00 91.69 84 PHE A CA 1
ATOM 695 C C . PHE A 1 84 ? -4.049 1.749 8.374 1.00 91.69 84 PHE A C 1
ATOM 697 O O . PHE A 1 84 ? -4.824 0.989 7.804 1.00 91.69 84 PHE A O 1
ATOM 704 N N . ASN A 1 85 ? -3.866 1.717 9.696 1.00 89.06 85 ASN A N 1
ATOM 705 C CA . ASN A 1 85 ? -4.530 0.728 10.543 1.00 89.06 85 ASN A CA 1
ATOM 706 C C . ASN A 1 85 ? -6.058 0.890 10.536 1.00 89.06 85 ASN A C 1
ATOM 708 O O . ASN A 1 85 ? -6.763 -0.105 10.382 1.00 89.06 85 ASN A O 1
ATOM 712 N N . ARG A 1 86 ? -6.575 2.126 10.593 1.00 90.94 86 ARG A N 1
ATOM 713 C CA . ARG A 1 86 ? -8.019 2.397 10.450 1.00 90.94 86 ARG A CA 1
ATOM 714 C C . ARG A 1 86 ? -8.563 1.947 9.095 1.00 90.94 86 ARG A C 1
ATOM 716 O O . ARG A 1 86 ? -9.620 1.328 9.030 1.00 90.94 86 ARG A O 1
ATOM 723 N N . THR A 1 87 ? -7.813 2.189 8.019 1.00 92.38 87 THR A N 1
ATOM 724 C CA . THR A 1 87 ? -8.169 1.726 6.666 1.00 92.38 87 THR A CA 1
ATOM 725 C C . THR A 1 87 ? -8.204 0.197 6.593 1.00 92.38 87 THR A C 1
ATOM 727 O O . THR A 1 87 ? -9.149 -0.382 6.059 1.00 92.38 87 THR A O 1
ATOM 730 N N . ALA A 1 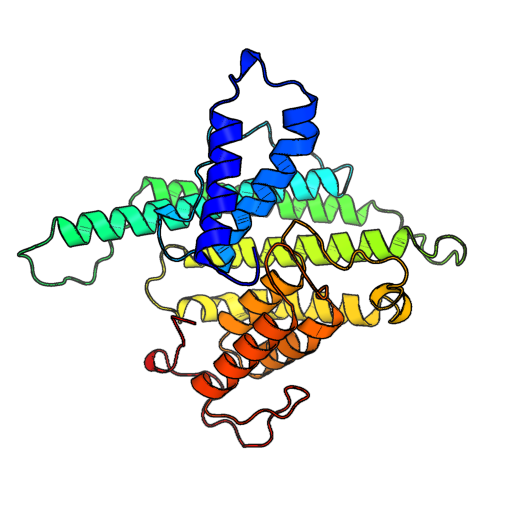88 ? -7.202 -0.468 7.169 1.00 89.25 88 ALA A N 1
ATOM 731 C CA . ALA A 1 88 ? -7.107 -1.924 7.235 1.00 89.25 88 ALA A CA 1
ATOM 732 C C . ALA A 1 88 ? -8.300 -2.536 7.979 1.00 89.25 88 ALA A C 1
ATOM 734 O O . ALA A 1 88 ? -8.898 -3.516 7.533 1.00 89.25 88 ALA A O 1
ATOM 735 N N . GLU A 1 89 ? -8.677 -1.927 9.097 1.00 88.25 89 GLU A N 1
ATOM 736 C CA . GLU A 1 89 ? -9.813 -2.372 9.882 1.00 88.25 89 GLU A CA 1
ATOM 737 C C . GLU A 1 89 ? -11.145 -2.146 9.171 1.00 88.25 89 GLU A C 1
ATOM 739 O O . GLU A 1 89 ? -11.977 -3.048 9.185 1.00 88.25 89 GLU A O 1
ATOM 744 N N . LEU A 1 90 ? -11.331 -1.003 8.506 1.00 90.44 90 LEU A N 1
ATOM 745 C CA . LEU A 1 90 ? -12.523 -0.731 7.702 1.00 90.44 90 LEU A CA 1
ATOM 746 C C . LEU A 1 90 ? -12.711 -1.782 6.598 1.00 90.44 90 LEU A C 1
ATOM 748 O O . LEU A 1 90 ? -13.808 -2.310 6.413 1.00 90.44 90 LEU A O 1
ATOM 752 N N . ILE A 1 91 ? -11.632 -2.118 5.884 1.00 88.19 91 ILE A N 1
ATOM 753 C CA . ILE A 1 91 ? -11.648 -3.167 4.855 1.00 88.19 91 ILE A CA 1
ATOM 754 C C . ILE A 1 91 ? -12.025 -4.513 5.484 1.00 88.19 91 ILE A C 1
ATOM 756 O O . ILE A 1 91 ? -12.881 -5.233 4.964 1.00 88.19 91 ILE A O 1
ATOM 760 N N . SER A 1 92 ? -11.424 -4.850 6.625 1.00 85.88 92 SER A N 1
ATOM 761 C CA . SER A 1 92 ? -11.701 -6.098 7.337 1.00 85.88 92 SER A CA 1
ATOM 762 C C . SER A 1 92 ? -13.145 -6.202 7.829 1.00 85.88 92 SER A C 1
ATOM 764 O O . SER A 1 92 ? -13.814 -7.211 7.582 1.00 85.88 92 SER A O 1
ATOM 766 N N . SER A 1 93 ? -13.652 -5.162 8.494 1.00 86.56 93 SER A N 1
ATOM 767 C CA . SER A 1 93 ? -15.010 -5.126 9.037 1.00 86.56 93 SER A CA 1
ATOM 768 C C . SER A 1 93 ? -16.044 -5.193 7.921 1.00 86.56 93 SER A C 1
ATOM 770 O O . SER A 1 93 ? -17.033 -5.918 8.041 1.00 86.56 93 SER A O 1
ATOM 772 N N . HIS A 1 94 ? -15.780 -4.528 6.794 1.00 86.62 94 HIS A N 1
ATOM 773 C CA . HIS A 1 94 ? -16.623 -4.619 5.613 1.00 86.62 94 HIS A CA 1
ATOM 774 C C . HIS A 1 94 ? -16.645 -6.034 5.024 1.00 86.62 94 HIS A C 1
ATOM 776 O O . HIS A 1 94 ? -17.725 -6.595 4.832 1.00 86.62 94 HIS A O 1
ATOM 782 N N . ARG A 1 95 ? -15.477 -6.657 4.810 1.00 83.62 95 ARG A N 1
ATOM 783 C CA . ARG A 1 95 ? -15.385 -8.047 4.322 1.00 83.62 95 AR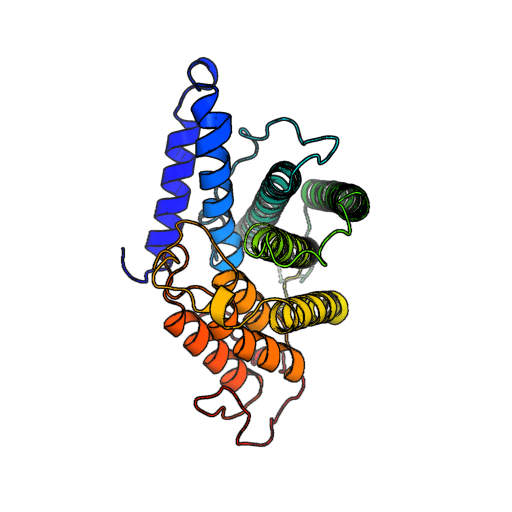G A CA 1
ATOM 784 C C . ARG A 1 95 ? -16.098 -9.026 5.255 1.00 83.62 95 ARG A C 1
ATOM 786 O O . ARG A 1 95 ? -16.771 -9.943 4.787 1.00 83.62 95 ARG A O 1
ATOM 793 N N . LYS A 1 96 ? -15.975 -8.837 6.572 1.00 84.38 96 LYS A N 1
ATOM 794 C CA . LYS A 1 96 ? -16.679 -9.644 7.576 1.00 84.38 96 LYS A CA 1
ATOM 795 C C . LYS A 1 96 ? -18.197 -9.489 7.452 1.00 84.38 96 LYS A C 1
ATOM 797 O O . LYS A 1 96 ? -18.886 -10.499 7.337 1.00 84.38 96 LYS A O 1
ATOM 802 N N . ALA A 1 97 ? -18.697 -8.254 7.400 1.00 84.31 97 ALA A N 1
ATOM 803 C CA . ALA A 1 97 ? -20.124 -7.974 7.259 1.00 84.31 97 ALA A CA 1
ATOM 804 C C . ALA A 1 97 ? -20.706 -8.576 5.968 1.00 84.31 97 ALA A C 1
ATOM 806 O O . ALA A 1 97 ? -21.760 -9.207 6.006 1.00 84.31 97 ALA A O 1
ATOM 807 N N . GLN A 1 98 ? -19.991 -8.469 4.840 1.00 80.88 98 GLN A N 1
ATOM 808 C CA . GLN A 1 98 ? -20.406 -9.104 3.583 1.00 80.88 98 GLN A CA 1
ATOM 809 C C . GLN A 1 98 ? -20.517 -10.633 3.710 1.00 80.88 98 GLN A C 1
ATOM 811 O O . GLN A 1 98 ? -21.461 -11.235 3.199 1.00 80.88 98 GLN A O 1
ATOM 816 N N . ARG A 1 99 ? -19.560 -11.287 4.385 1.00 80.81 99 ARG A N 1
ATOM 817 C CA . ARG A 1 99 ? -19.590 -12.746 4.595 1.00 80.81 99 ARG A CA 1
ATOM 818 C C . ARG A 1 99 ? -20.764 -13.166 5.478 1.00 80.81 99 ARG A C 1
ATOM 820 O O . ARG A 1 99 ? -21.437 -14.138 5.151 1.00 80.81 99 ARG A O 1
ATOM 827 N N . GLU A 1 100 ? -21.026 -12.433 6.556 1.00 82.75 100 GLU A N 1
ATOM 828 C CA . GLU A 1 100 ? -22.159 -12.692 7.455 1.00 82.75 100 GLU A CA 1
ATOM 829 C C . GLU A 1 100 ? -23.501 -12.518 6.731 1.00 82.75 100 GLU A C 1
ATOM 831 O O . GLU A 1 100 ? -24.382 -13.364 6.862 1.00 82.75 100 GLU A O 1
ATOM 836 N N . GLN A 1 101 ? -23.636 -11.491 5.889 1.00 76.81 101 GLN A N 1
ATOM 837 C CA . GLN A 1 101 ? -24.816 -11.308 5.039 1.00 76.81 101 GLN A CA 1
ATOM 838 C C . GLN A 1 101 ? -25.013 -12.478 4.067 1.00 76.81 101 GLN A C 1
ATOM 840 O O . GLN A 1 101 ? -26.117 -13.009 3.973 1.00 76.81 101 GLN A O 1
ATOM 845 N N . ARG A 1 102 ? -23.949 -12.931 3.387 1.00 77.00 102 ARG A N 1
ATOM 846 C CA . ARG A 1 102 ? -24.015 -14.094 2.482 1.00 77.00 102 ARG A CA 1
ATOM 847 C C . ARG A 1 102 ? -24.388 -15.382 3.218 1.00 77.00 102 ARG A C 1
ATOM 849 O O . ARG A 1 102 ? -25.153 -16.179 2.688 1.00 77.00 102 ARG A O 1
ATOM 856 N N . ALA A 1 103 ? -23.876 -15.580 4.432 1.00 80.12 103 ALA A N 1
ATOM 857 C CA . ALA A 1 103 ? -24.210 -16.740 5.256 1.00 80.12 103 ALA A CA 1
ATOM 858 C C . ALA A 1 103 ? -25.669 -16.712 5.746 1.00 80.12 103 ALA A C 1
ATOM 860 O O . ALA A 1 103 ? -26.311 -17.757 5.809 1.00 80.12 103 ALA A O 1
ATOM 861 N N . ASN A 1 104 ? -26.207 -15.527 6.047 1.00 72.56 104 ASN A N 1
ATOM 862 C CA . ASN A 1 104 ? -27.590 -15.350 6.496 1.00 72.56 104 ASN A CA 1
ATOM 863 C C . ASN A 1 104 ? -28.609 -15.314 5.339 1.00 72.56 104 ASN A C 1
ATOM 865 O O . ASN A 1 104 ? -29.797 -15.518 5.570 1.00 72.56 104 ASN A O 1
ATOM 869 N N . GLY A 1 105 ? -28.160 -15.065 4.105 1.00 64.31 105 GLY A N 1
ATOM 870 C CA . GLY A 1 105 ? -28.986 -14.960 2.897 1.00 64.31 105 GLY A CA 1
ATOM 871 C C . GLY A 1 105 ? -29.281 -16.280 2.174 1.00 64.31 105 GLY A C 1
ATOM 872 O O . GLY A 1 105 ? -29.711 -16.244 1.022 1.00 64.31 105 GLY A O 1
ATOM 873 N N . TYR A 1 106 ? -29.051 -17.442 2.800 1.00 46.94 106 TYR A N 1
ATOM 874 C CA . TYR A 1 106 ? -29.416 -18.744 2.224 1.00 46.94 106 TYR A CA 1
ATOM 875 C C . TYR A 1 106 ? -30.935 -18.806 1.957 1.00 46.94 106 TYR A C 1
ATOM 877 O O . TYR A 1 106 ? -31.719 -19.093 2.858 1.00 46.94 106 TYR A O 1
ATOM 885 N N . GLY A 1 107 ? -31.346 -18.531 0.712 1.00 54.09 107 GLY A N 1
ATOM 886 C CA . GLY A 1 107 ? -32.729 -18.679 0.242 1.00 54.09 107 GLY A CA 1
ATOM 887 C C . GLY A 1 107 ? -33.304 -17.540 -0.611 1.00 54.09 107 GLY A C 1
ATOM 888 O O . GLY A 1 107 ? -34.415 -17.701 -1.110 1.00 54.09 107 GLY A O 1
ATOM 889 N N . GLN A 1 108 ? -32.601 -16.419 -0.811 1.00 52.44 108 GLN A N 1
ATOM 890 C CA . GLN A 1 108 ? -33.049 -15.341 -1.711 1.00 52.44 108 GLN A CA 1
ATOM 891 C C . GLN A 1 108 ? -32.128 -15.217 -2.934 1.00 52.44 108 GLN A C 1
ATOM 893 O O . GLN A 1 108 ? -30.912 -15.359 -2.813 1.00 52.44 108 GLN A O 1
ATOM 898 N N . GLU A 1 109 ? -32.719 -14.996 -4.116 1.00 46.38 109 GLU A N 1
ATOM 899 C CA . GLU A 1 109 ? -31.990 -14.785 -5.374 1.00 46.38 109 GLU A CA 1
ATOM 900 C C . GLU A 1 109 ? -30.928 -13.678 -5.236 1.00 46.38 109 GLU A C 1
ATOM 902 O O . GLU A 1 109 ? -31.143 -12.705 -4.506 1.00 46.38 109 GLU A O 1
ATOM 907 N N . PRO A 1 110 ? -29.785 -13.796 -5.937 1.00 45.25 110 PRO A N 1
ATOM 908 C CA . PRO A 1 110 ? -28.680 -12.860 -5.812 1.00 45.25 110 PRO A CA 1
ATOM 909 C C . PRO A 1 110 ? -29.040 -11.524 -6.468 1.00 45.25 110 PRO A C 1
ATOM 911 O O . PRO A 1 110 ? -28.744 -11.283 -7.634 1.00 45.25 110 PRO A O 1
ATOM 914 N N . GLN A 1 111 ? -29.659 -10.617 -5.717 1.00 45.25 111 GLN A N 1
ATOM 915 C CA . GLN A 1 111 ? -29.582 -9.203 -6.058 1.00 45.25 111 GLN A CA 1
ATOM 916 C C . GLN A 1 111 ? -28.177 -8.711 -5.695 1.00 45.25 111 GLN A C 1
ATOM 918 O O . GLN A 1 111 ? -27.795 -8.708 -4.527 1.00 45.25 111 GLN A O 1
ATOM 923 N N . GLU A 1 112 ? -27.414 -8.278 -6.702 1.00 50.72 112 GLU A N 1
ATOM 924 C CA . GLU A 1 112 ? -26.050 -7.716 -6.620 1.00 50.72 112 GLU A CA 1
ATOM 925 C C . GLU A 1 112 ? -25.947 -6.403 -5.808 1.00 50.72 112 GLU A C 1
ATOM 927 O O . GLU A 1 112 ? -24.976 -5.652 -5.922 1.00 50.72 112 GLU A O 1
ATOM 932 N N . VAL A 1 113 ? -26.934 -6.078 -4.971 1.00 50.47 113 VAL A N 1
ATOM 933 C CA . VAL A 1 113 ? -26.906 -4.872 -4.145 1.00 50.47 113 VAL A CA 1
ATOM 934 C C . VAL A 1 113 ? -26.081 -5.163 -2.898 1.00 50.47 113 VAL A C 1
ATOM 936 O O . VAL A 1 113 ? -26.572 -5.650 -1.882 1.00 50.47 113 VAL A O 1
ATOM 939 N N . THR A 1 114 ? -24.791 -4.854 -2.980 1.00 58.16 114 THR A N 1
ATOM 940 C CA . THR A 1 114 ? -23.896 -4.908 -1.822 1.00 58.16 114 THR A CA 1
ATOM 941 C C . THR A 1 114 ? -24.280 -3.794 -0.859 1.00 58.16 114 THR A C 1
ATOM 943 O O . THR A 1 114 ? -24.002 -2.620 -1.096 1.00 58.16 114 THR A O 1
ATOM 946 N N . PHE A 1 115 ? -24.966 -4.154 0.224 1.00 68.75 115 PHE A N 1
ATOM 947 C CA . PHE A 1 115 ? -25.368 -3.201 1.249 1.00 68.75 115 PHE A CA 1
ATOM 948 C C . PHE A 1 115 ? -24.147 -2.768 2.067 1.00 68.75 115 PHE A C 1
ATOM 950 O O . PHE A 1 115 ? -23.614 -3.531 2.878 1.00 68.75 115 PHE A O 1
ATOM 957 N N . ILE A 1 116 ? -23.700 -1.529 1.862 1.00 77.44 116 ILE A N 1
ATOM 958 C CA . ILE A 1 116 ? -22.641 -0.925 2.670 1.00 77.44 116 ILE A CA 1
ATOM 959 C C . ILE A 1 116 ? -23.271 -0.380 3.954 1.00 77.44 116 ILE A C 1
ATOM 961 O O . ILE A 1 116 ? -24.164 0.465 3.918 1.00 77.44 116 ILE A O 1
ATOM 965 N N . VAL A 1 117 ? -22.793 -0.859 5.103 1.00 82.12 117 VAL A N 1
ATOM 966 C CA . VAL A 1 117 ? -23.225 -0.376 6.422 1.00 82.12 117 VAL A CA 1
ATOM 967 C C . VAL A 1 117 ? -22.914 1.122 6.547 1.00 82.12 117 VAL A C 1
ATOM 969 O O . VAL A 1 117 ? -21.784 1.537 6.302 1.00 82.12 117 VAL A O 1
ATOM 972 N N . SER A 1 118 ? -23.897 1.929 6.959 1.00 86.25 118 SER A N 1
ATOM 973 C CA . SER A 1 118 ? -23.774 3.397 7.082 1.00 86.25 118 SER A CA 1
ATOM 974 C C . SER A 1 118 ? -22.563 3.847 7.921 1.00 86.25 118 SER A C 1
ATOM 976 O O . SER A 1 118 ? -21.878 4.818 7.592 1.00 86.25 118 SER A O 1
ATOM 978 N N . GLU A 1 119 ? -22.233 3.091 8.970 1.00 88.88 119 GLU A N 1
ATOM 979 C CA . GLU A 1 119 ? -21.054 3.331 9.810 1.00 88.88 119 GLU A CA 1
ATOM 980 C C . GLU A 1 119 ? -19.739 3.227 9.023 1.00 88.88 119 GLU A C 1
ATOM 982 O O . GLU A 1 119 ? -18.837 4.035 9.231 1.00 88.88 119 GLU A O 1
ATOM 987 N N . HIS A 1 120 ? -19.637 2.294 8.069 1.00 91.50 120 HIS A N 1
ATOM 988 C CA . HIS A 1 120 ? -18.451 2.146 7.222 1.00 91.50 120 HIS A CA 1
ATOM 989 C C . HIS A 1 120 ? -18.278 3.333 6.266 1.00 91.50 120 HIS A C 1
ATOM 991 O O . HIS A 1 120 ? -17.153 3.779 6.051 1.00 91.50 120 HIS A O 1
ATOM 997 N N . LEU A 1 121 ? -19.374 3.874 5.720 1.00 92.56 121 LEU A N 1
ATOM 998 C CA . LEU A 1 121 ? -19.323 5.079 4.881 1.00 92.56 121 LEU A CA 1
ATOM 999 C C . LEU A 1 121 ? -18.881 6.295 5.699 1.00 92.56 121 LEU A C 1
ATOM 1001 O O . LEU A 1 121 ? -18.001 7.038 5.272 1.00 92.56 121 LEU A O 1
ATOM 1005 N N . THR A 1 122 ? -19.449 6.462 6.896 1.00 93.88 122 THR A N 1
ATOM 1006 C CA . THR A 1 122 ? -19.057 7.536 7.819 1.00 93.88 122 THR A CA 1
ATOM 1007 C C . THR A 1 122 ? -17.570 7.437 8.167 1.00 93.88 122 THR A C 1
ATOM 1009 O O . THR A 1 122 ? -16.851 8.431 8.088 1.00 93.88 122 THR A O 1
ATOM 1012 N N . GLU A 1 123 ? -17.077 6.236 8.481 1.00 94.00 123 GLU A N 1
ATOM 1013 C CA . GLU A 1 123 ? -15.657 5.996 8.762 1.00 94.00 123 GLU A CA 1
ATOM 1014 C C . GLU A 1 123 ? -14.767 6.310 7.552 1.00 94.00 123 GLU A C 1
ATOM 1016 O O . GLU A 1 123 ? -13.747 6.979 7.701 1.00 94.00 123 GLU A O 1
ATOM 1021 N N . GLN A 1 124 ? -15.166 5.911 6.339 1.00 96.19 124 GLN A N 1
ATOM 1022 C CA . GLN A 1 124 ? -14.423 6.231 5.118 1.00 96.19 124 GLN A CA 1
ATOM 1023 C C . GLN A 1 124 ? -14.286 7.747 4.905 1.00 96.19 124 GLN A C 1
ATOM 1025 O O . GLN A 1 124 ? -13.203 8.228 4.563 1.00 96.19 124 GLN A O 1
ATOM 1030 N N . VAL A 1 125 ? -15.366 8.504 5.126 1.00 96.38 125 VAL A N 1
ATOM 1031 C CA . VAL A 1 125 ? -15.357 9.973 5.041 1.00 96.38 125 VAL A CA 1
ATOM 1032 C C . VAL A 1 125 ? -14.410 10.562 6.084 1.00 96.38 125 VAL A C 1
ATOM 1034 O O . VAL A 1 125 ? -13.540 11.356 5.731 1.00 96.38 125 VAL A O 1
ATOM 1037 N N . MET A 1 126 ? -14.499 10.111 7.338 1.00 95.50 126 MET A N 1
ATOM 1038 C CA . MET A 1 126 ? -13.621 10.581 8.414 1.00 95.50 126 MET A CA 1
ATOM 1039 C C . MET A 1 126 ? -12.137 10.312 8.120 1.00 95.50 126 MET A C 1
ATOM 1041 O O . MET A 1 126 ? -11.294 11.182 8.343 1.00 95.50 126 MET A O 1
ATOM 1045 N N . ILE A 1 127 ? -11.787 9.129 7.600 1.00 95.81 127 ILE A N 1
ATOM 1046 C CA . ILE A 1 127 ? -10.394 8.818 7.244 1.00 95.81 127 ILE A CA 1
ATOM 1047 C C . ILE A 1 127 ? -9.929 9.694 6.068 1.00 95.81 127 ILE A C 1
ATOM 1049 O O . ILE A 1 127 ? -8.808 10.201 6.112 1.00 95.81 127 ILE A O 1
ATOM 1053 N N . ASN A 1 128 ? -10.768 9.927 5.051 1.00 97.56 128 ASN A N 1
ATOM 1054 C CA . ASN A 1 128 ? -10.434 10.821 3.933 1.00 97.56 128 ASN A CA 1
ATOM 1055 C C . ASN A 1 128 ? -10.155 12.258 4.416 1.00 97.56 128 ASN A C 1
ATOM 1057 O O . ASN A 1 128 ? -9.136 12.840 4.046 1.00 97.56 128 ASN A O 1
ATOM 1061 N N . GLU A 1 129 ? -10.985 12.806 5.308 1.00 96.94 129 GLU A N 1
ATOM 1062 C CA . GLU A 1 129 ? -10.747 14.130 5.902 1.00 96.94 129 GLU A CA 1
ATOM 1063 C C . GLU A 1 129 ? -9.417 14.188 6.668 1.00 96.94 129 GLU A C 1
ATOM 1065 O O . GLU A 1 129 ? -8.674 15.172 6.601 1.00 96.94 129 GLU A O 1
ATOM 1070 N N . LEU A 1 130 ? -9.073 13.126 7.399 1.00 96.19 130 LEU A N 1
ATOM 1071 C CA . LEU A 1 130 ? -7.804 13.044 8.118 1.00 96.19 130 LEU A CA 1
ATOM 1072 C C . LEU A 1 130 ? -6.599 12.887 7.183 1.00 96.19 130 LEU A C 1
ATOM 1074 O O . LEU A 1 130 ? -5.543 13.452 7.473 1.00 96.19 130 LEU A O 1
ATOM 1078 N N . LEU A 1 131 ? -6.743 12.175 6.063 1.00 97.44 131 LEU A N 1
ATOM 1079 C CA . LEU A 1 131 ? -5.728 12.088 5.009 1.00 97.44 131 LEU A CA 1
ATOM 1080 C C . LEU A 1 131 ? -5.479 13.464 4.375 1.00 97.44 131 LEU A C 1
ATOM 1082 O O . LEU A 1 131 ? -4.324 13.864 4.217 1.00 97.44 131 LEU A O 1
ATOM 1086 N N . ASP A 1 132 ? -6.527 14.243 4.113 1.00 97.31 132 ASP A N 1
ATOM 1087 C CA . ASP A 1 132 ? -6.389 15.618 3.624 1.00 97.31 132 ASP A CA 1
ATOM 1088 C C . ASP A 1 132 ? -5.643 16.509 4.623 1.00 97.31 132 ASP A C 1
ATOM 1090 O O . ASP A 1 132 ? -4.758 17.289 4.246 1.00 97.31 132 ASP A O 1
ATOM 1094 N N . HIS A 1 133 ? -5.964 16.395 5.915 1.00 96.06 133 HIS A N 1
ATOM 1095 C CA . HIS A 1 133 ? -5.234 17.098 6.969 1.00 96.06 133 HIS A CA 1
ATOM 1096 C C . HIS A 1 133 ? -3.772 16.658 7.042 1.00 96.06 133 HIS A C 1
ATOM 1098 O O . HIS A 1 133 ? -2.888 17.514 7.143 1.00 96.06 133 HIS A O 1
ATOM 1104 N N . TRP A 1 134 ? -3.507 15.353 6.959 1.00 97.44 134 TRP A N 1
ATOM 1105 C CA . TRP A 1 134 ? -2.155 14.808 6.923 1.00 97.44 134 TRP A CA 1
ATOM 1106 C C . TRP A 1 134 ? -1.360 15.415 5.768 1.00 97.44 134 TRP A C 1
ATOM 1108 O O . TRP A 1 134 ? -0.275 15.954 5.987 1.00 97.44 134 TRP A O 1
ATOM 1118 N N . PHE A 1 135 ? -1.923 15.420 4.557 1.00 97.12 135 PHE A N 1
ATOM 1119 C CA . PHE A 1 135 ? -1.251 15.943 3.372 1.00 97.12 135 PHE A CA 1
ATOM 1120 C C . PHE A 1 135 ? -0.945 17.436 3.507 1.00 97.12 135 PHE A C 1
ATOM 1122 O O . PHE A 1 135 ? 0.196 17.853 3.306 1.00 97.12 135 PHE A O 1
ATOM 1129 N N . LYS A 1 136 ? -1.923 18.246 3.934 1.00 95.88 136 LYS A N 1
ATOM 1130 C CA . LYS A 1 136 ? -1.731 19.689 4.176 1.00 95.88 136 LYS A CA 1
ATOM 1131 C C . LYS A 1 136 ? -0.606 19.951 5.183 1.00 95.88 136 LYS A C 1
ATOM 1133 O O . LYS A 1 136 ? 0.267 20.782 4.930 1.00 95.88 136 LYS A O 1
ATOM 1138 N N . ARG A 1 137 ? -0.595 19.221 6.305 1.00 95.44 137 ARG A N 1
ATOM 1139 C CA . ARG A 1 137 ? 0.439 19.328 7.350 1.00 95.44 137 ARG A CA 1
ATOM 1140 C C . ARG A 1 137 ? 1.808 18.893 6.835 1.00 95.44 137 ARG A C 1
ATOM 1142 O O . ARG A 1 137 ? 2.800 19.560 7.111 1.00 95.44 137 ARG A O 1
ATOM 1149 N N . PHE A 1 138 ? 1.861 17.822 6.049 1.00 95.69 138 PHE A N 1
ATOM 1150 C CA . PHE A 1 138 ? 3.098 17.298 5.481 1.00 95.69 138 PHE A CA 1
ATOM 1151 C C . PHE A 1 138 ? 3.720 18.246 4.452 1.00 95.69 138 PHE A C 1
ATOM 1153 O O . PHE A 1 138 ? 4.928 18.490 4.474 1.00 95.69 138 PHE A O 1
ATOM 1160 N N . ILE A 1 139 ? 2.907 18.840 3.577 1.00 93.56 139 ILE A N 1
ATOM 1161 C CA . ILE A 1 139 ? 3.374 19.857 2.629 1.00 93.56 139 ILE A CA 1
ATOM 1162 C C . ILE A 1 139 ? 3.876 21.101 3.367 1.00 93.56 139 ILE A C 1
ATOM 1164 O O . ILE A 1 139 ? 4.946 21.605 3.031 1.00 93.56 139 ILE A O 1
ATOM 1168 N N . ASN A 1 140 ? 3.168 21.556 4.405 1.00 92.44 140 ASN A N 1
ATOM 1169 C CA . ASN A 1 140 ? 3.619 22.673 5.235 1.00 92.44 140 ASN A CA 1
ATOM 1170 C C . ASN A 1 140 ? 4.989 22.369 5.879 1.00 92.44 140 ASN A C 1
ATOM 1172 O O . ASN A 1 140 ? 5.965 23.074 5.620 1.00 92.44 140 ASN A O 1
ATOM 1176 N N . PHE A 1 141 ? 5.099 21.249 6.596 1.00 91.31 141 PHE A N 1
ATOM 1177 C CA . PHE A 1 141 ? 6.346 20.788 7.212 1.00 91.31 141 PHE A CA 1
ATOM 1178 C C . PHE A 1 141 ? 7.509 20.706 6.209 1.00 91.31 141 PHE A C 1
ATOM 1180 O O . PHE A 1 141 ? 8.581 21.268 6.434 1.00 91.31 141 PHE A O 1
ATOM 1187 N N . THR A 1 142 ? 7.293 20.066 5.057 1.00 88.50 142 THR A N 1
ATOM 1188 C CA . THR A 1 142 ? 8.347 19.897 4.041 1.00 88.50 142 THR A CA 1
ATOM 1189 C C . THR A 1 142 ? 8.710 21.185 3.302 1.00 88.50 142 THR A C 1
ATOM 1191 O O . THR A 1 142 ? 9.792 21.253 2.723 1.00 88.50 142 THR A O 1
ATOM 1194 N N . SER A 1 143 ? 7.850 22.209 3.318 1.00 84.88 143 SER A N 1
ATOM 1195 C CA . SER A 1 143 ? 8.148 23.525 2.733 1.00 84.88 143 SER A CA 1
ATOM 1196 C C . SER A 1 143 ? 9.042 24.398 3.618 1.00 84.88 143 SER A C 1
ATOM 1198 O O . SER A 1 143 ? 9.772 25.240 3.097 1.00 84.88 143 SER A O 1
ATOM 1200 N N . ILE A 1 144 ? 8.995 24.175 4.936 1.00 79.31 144 ILE A N 1
ATOM 1201 C CA . ILE A 1 144 ? 9.799 24.882 5.943 1.00 79.31 144 ILE A CA 1
ATOM 1202 C C . ILE A 1 144 ? 11.176 24.223 6.106 1.00 79.31 144 ILE A C 1
ATOM 1204 O O . ILE A 1 144 ? 12.125 24.866 6.558 1.00 79.31 144 ILE A O 1
ATOM 1208 N N . LEU A 1 145 ? 11.311 22.951 5.712 1.00 73.06 145 LEU A N 1
ATOM 1209 C CA . LEU A 1 145 ? 12.584 22.240 5.767 1.00 73.06 145 LEU A CA 1
ATOM 1210 C C . LEU A 1 145 ? 13.647 23.013 4.954 1.00 73.06 145 LEU A C 1
ATOM 1212 O O . LEU A 1 145 ? 13.383 23.360 3.797 1.00 73.06 145 LEU A O 1
ATOM 1216 N N . PRO A 1 146 ? 14.831 23.318 5.526 1.00 59.91 146 PRO A N 1
ATOM 1217 C CA . PRO A 1 146 ? 15.821 24.147 4.852 1.00 59.91 146 PRO A CA 1
ATOM 1218 C C . PRO A 1 146 ? 16.155 23.587 3.466 1.00 59.91 146 PRO A C 1
ATOM 1220 O O . PRO A 1 146 ? 16.612 22.454 3.347 1.00 59.91 146 PRO A O 1
ATOM 1223 N N . LYS A 1 147 ? 16.027 24.406 2.414 1.00 57.44 147 LYS A N 1
ATOM 1224 C CA . LYS A 1 147 ? 16.512 24.079 1.055 1.00 57.44 147 LYS A CA 1
ATOM 1225 C C . LYS A 1 147 ? 18.051 23.993 0.965 1.00 57.44 147 LYS A C 1
ATOM 1227 O O . LYS A 1 147 ? 18.599 23.895 -0.130 1.00 57.44 147 LYS A O 1
ATOM 1232 N N . ASN A 1 148 ? 18.760 24.079 2.093 1.00 44.34 148 ASN A N 1
ATOM 1233 C CA . ASN A 1 148 ? 20.215 24.180 2.168 1.00 44.34 148 ASN A CA 1
ATOM 1234 C C . ASN A 1 148 ? 20.873 22.811 1.971 1.00 44.34 148 ASN A C 1
ATOM 1236 O O . ASN A 1 148 ? 21.294 22.178 2.932 1.00 44.34 148 ASN A O 1
ATOM 1240 N N . LEU A 1 149 ? 20.970 22.385 0.711 1.00 46.50 149 LEU A N 1
ATOM 1241 C CA . LEU A 1 149 ? 21.545 21.098 0.301 1.00 46.50 149 LEU A CA 1
ATOM 1242 C C . LEU A 1 149 ? 22.730 21.218 -0.663 1.00 46.50 149 LEU A C 1
ATOM 1244 O O . LEU A 1 149 ? 23.188 20.223 -1.207 1.00 46.50 149 LEU A O 1
ATOM 1248 N N . ASN A 1 150 ? 23.288 22.417 -0.836 1.00 42.22 150 ASN A N 1
ATOM 1249 C CA . ASN A 1 150 ? 24.487 22.610 -1.660 1.00 42.22 150 ASN A CA 1
ATOM 1250 C C . ASN A 1 150 ? 25.795 22.519 -0.856 1.00 42.22 150 ASN A C 1
ATOM 1252 O O . ASN A 1 150 ? 26.841 22.925 -1.355 1.00 42.22 150 ASN A O 1
ATOM 1256 N N . ASN A 1 151 ? 25.761 22.024 0.389 1.00 44.81 151 ASN A N 1
ATOM 1257 C CA . ASN A 1 151 ? 26.966 21.873 1.201 1.00 44.81 151 ASN A CA 1
ATOM 1258 C C . ASN A 1 151 ? 27.422 20.397 1.194 1.00 44.81 151 ASN A C 1
ATOM 1260 O O . ASN A 1 151 ? 26.791 19.570 1.857 1.00 44.81 151 ASN A O 1
ATOM 1264 N N . PRO A 1 152 ? 28.499 20.042 0.467 1.00 47.19 152 PRO A N 1
ATOM 1265 C CA . PRO A 1 152 ? 28.913 18.651 0.238 1.00 47.19 152 PRO A CA 1
ATOM 1266 C C . PRO A 1 152 ? 29.345 17.888 1.506 1.00 47.19 152 PRO A C 1
ATOM 1268 O O . PRO A 1 152 ? 29.537 16.677 1.460 1.00 47.19 152 PRO A O 1
ATOM 1271 N N . ASN A 1 153 ? 29.437 18.557 2.660 1.00 45.34 153 ASN A N 1
ATOM 1272 C CA . ASN A 1 153 ? 29.860 17.956 3.928 1.00 45.34 153 ASN A CA 1
ATOM 1273 C C . ASN A 1 153 ? 28.721 17.289 4.740 1.00 45.34 153 ASN A C 1
ATOM 1275 O O . ASN A 1 153 ? 28.987 16.774 5.823 1.00 45.34 153 ASN A O 1
ATOM 1279 N N . GLN A 1 154 ? 27.463 17.278 4.262 1.00 49.69 154 GLN A N 1
ATOM 1280 C CA . GLN A 1 154 ? 26.304 16.664 4.958 1.00 49.69 154 GLN A CA 1
ATOM 1281 C C . GLN A 1 154 ? 25.701 15.437 4.240 1.00 49.69 154 GLN A C 1
ATOM 1283 O O . GLN A 1 154 ? 24.521 15.125 4.417 1.00 49.69 154 GLN A O 1
ATOM 1288 N N . LEU A 1 155 ? 26.522 14.718 3.471 1.00 43.50 155 LEU A N 1
ATOM 1289 C CA . LEU A 1 155 ? 26.181 13.670 2.491 1.00 43.50 155 LEU A CA 1
ATOM 1290 C C . LEU A 1 155 ? 25.374 12.439 2.999 1.00 43.50 155 LEU A C 1
ATOM 1292 O O . LEU A 1 155 ? 25.211 11.477 2.269 1.00 43.50 155 LEU A O 1
ATOM 1296 N N . GLY A 1 156 ? 24.843 12.422 4.227 1.00 50.62 156 GLY A N 1
ATOM 1297 C CA . GLY A 1 156 ? 24.030 11.303 4.744 1.00 50.62 156 GLY A CA 1
ATOM 1298 C C . GLY A 1 156 ? 22.729 11.683 5.463 1.00 50.62 156 GLY A C 1
ATOM 1299 O O . GLY A 1 156 ? 21.811 10.868 5.541 1.00 50.62 156 GLY A O 1
ATOM 1300 N N . SER A 1 157 ? 22.610 12.908 5.987 1.00 57.03 157 SER A N 1
ATOM 1301 C CA . SER A 1 157 ? 21.383 13.361 6.670 1.00 57.03 157 SER A CA 1
ATOM 1302 C C . SER A 1 157 ? 20.297 13.779 5.671 1.00 57.03 157 SER A C 1
ATOM 1304 O O . SER A 1 157 ? 19.104 13.547 5.895 1.00 57.03 157 SER A O 1
ATOM 1306 N N . ASP A 1 158 ? 20.725 14.354 4.547 1.00 68.19 158 ASP A N 1
ATOM 1307 C CA . ASP A 1 158 ? 19.850 14.787 3.462 1.00 68.19 158 ASP A CA 1
ATOM 1308 C C . ASP A 1 158 ? 19.208 13.601 2.723 1.00 68.19 158 ASP A C 1
ATOM 1310 O O . ASP A 1 158 ? 17.983 13.513 2.639 1.00 68.19 158 ASP A O 1
ATOM 1314 N N . ASP A 1 159 ? 20.011 12.621 2.297 1.00 72.62 159 ASP A N 1
ATOM 1315 C CA . ASP A 1 159 ? 19.536 11.440 1.561 1.00 72.62 159 ASP A CA 1
ATOM 1316 C C . ASP A 1 159 ? 18.469 10.656 2.335 1.00 72.62 159 ASP A C 1
ATOM 1318 O O . ASP A 1 159 ? 17.433 10.284 1.782 1.00 72.62 159 ASP A O 1
ATOM 1322 N N . ARG A 1 160 ? 18.667 10.460 3.645 1.00 78.00 160 ARG A N 1
ATOM 1323 C CA . ARG A 1 160 ? 17.676 9.789 4.500 1.00 78.00 160 ARG A CA 1
ATOM 1324 C C . 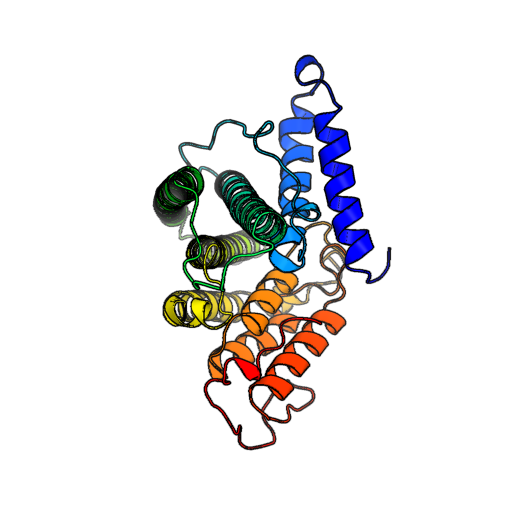ARG A 1 160 ? 16.376 10.586 4.603 1.00 78.00 160 ARG A C 1
ATOM 1326 O O . ARG A 1 160 ? 15.298 9.999 4.605 1.00 78.00 160 ARG A O 1
ATOM 1333 N N . SER A 1 161 ? 16.465 11.911 4.688 1.00 81.69 161 SER A N 1
ATOM 1334 C CA . SER A 1 161 ? 15.294 12.793 4.763 1.00 81.69 161 SER A CA 1
ATOM 1335 C C . SER A 1 161 ? 14.506 12.786 3.451 1.00 81.69 161 SER A C 1
ATOM 1337 O O . SER A 1 161 ? 13.277 12.719 3.469 1.00 81.69 161 SER A O 1
ATOM 1339 N N . LYS A 1 162 ? 15.201 12.778 2.307 1.00 84.38 162 LYS A N 1
ATOM 1340 C CA . LYS A 1 162 ? 14.597 12.586 0.981 1.00 84.38 162 LYS A CA 1
ATOM 1341 C C . LYS A 1 162 ? 13.918 11.223 0.872 1.00 84.38 162 LYS A C 1
ATOM 1343 O O . LYS A 1 162 ? 12.749 11.163 0.496 1.00 84.38 162 LYS A O 1
ATOM 1348 N N . LEU A 1 163 ? 14.604 10.148 1.265 1.00 86.31 163 LEU A N 1
ATOM 1349 C CA . LEU A 1 163 ? 14.056 8.791 1.249 1.00 86.31 163 LEU A CA 1
ATOM 1350 C C . LEU A 1 163 ? 12.775 8.696 2.083 1.00 86.31 163 LEU A C 1
ATOM 1352 O O . LEU A 1 163 ? 11.749 8.253 1.571 1.00 86.31 163 LEU A O 1
ATOM 1356 N N . LEU A 1 164 ? 12.797 9.189 3.326 1.00 87.75 164 LEU A N 1
ATOM 1357 C CA . LEU A 1 164 ? 11.616 9.227 4.195 1.00 87.75 164 LEU A CA 1
ATOM 1358 C C . LEU A 1 164 ? 10.486 10.064 3.592 1.00 87.75 164 LEU A C 1
ATOM 1360 O O . LEU A 1 164 ? 9.327 9.659 3.641 1.00 87.75 164 LEU A O 1
ATOM 1364 N N . ARG A 1 165 ? 10.807 11.209 2.979 1.00 91.12 165 ARG A N 1
ATOM 1365 C CA . ARG A 1 165 ? 9.811 12.060 2.324 1.00 91.12 165 ARG A CA 1
ATOM 1366 C C . ARG A 1 165 ? 9.077 11.320 1.210 1.00 91.12 165 ARG A C 1
ATOM 1368 O O . ARG A 1 165 ? 7.848 11.320 1.192 1.00 91.12 165 ARG A O 1
ATOM 1375 N N . TYR A 1 166 ? 9.818 10.720 0.283 1.00 92.00 166 TYR A N 1
ATOM 1376 C CA . TYR A 1 166 ? 9.234 10.006 -0.850 1.00 92.00 166 TYR A CA 1
ATOM 1377 C C . TYR A 1 166 ? 8.520 8.722 -0.412 1.00 92.00 166 TYR A C 1
ATOM 1379 O O . TYR A 1 166 ? 7.459 8.402 -0.949 1.00 92.00 166 TYR A O 1
ATOM 1387 N N . PHE A 1 167 ? 9.040 8.031 0.606 1.00 91.62 167 PHE A N 1
ATOM 1388 C CA . PHE A 1 167 ? 8.387 6.867 1.199 1.00 91.62 167 PHE A CA 1
ATOM 1389 C C . PHE A 1 167 ? 7.019 7.224 1.792 1.00 91.62 167 PHE A C 1
ATOM 1391 O O . PHE A 1 167 ? 6.017 6.600 1.451 1.00 91.62 167 PHE A O 1
ATOM 1398 N N . LEU A 1 168 ? 6.949 8.269 2.623 1.00 94.38 168 LEU A N 1
ATOM 1399 C CA . LEU A 1 168 ? 5.703 8.683 3.272 1.00 94.38 168 LEU A CA 1
ATOM 1400 C C . LEU A 1 168 ? 4.660 9.197 2.278 1.00 94.38 168 LEU A C 1
ATOM 1402 O O . LEU A 1 168 ? 3.487 8.872 2.422 1.00 94.38 168 LEU A O 1
ATOM 1406 N N . LEU A 1 169 ? 5.064 9.950 1.249 1.00 95.50 169 LEU A N 1
ATOM 1407 C CA . LEU A 1 169 ? 4.135 10.375 0.196 1.00 95.50 169 LEU A CA 1
ATOM 1408 C C . LEU A 1 169 ? 3.595 9.190 -0.613 1.00 95.50 169 LEU A C 1
ATOM 1410 O O . LEU A 1 169 ? 2.411 9.160 -0.944 1.00 95.50 169 LEU A O 1
ATOM 1414 N N . SER A 1 170 ? 4.442 8.200 -0.901 1.00 95.19 170 SER A N 1
ATOM 1415 C CA . SER A 1 170 ? 4.016 6.988 -1.606 1.00 95.19 170 SER A CA 1
ATOM 1416 C C . SER A 1 170 ? 3.036 6.175 -0.760 1.00 95.19 170 SER A C 1
ATOM 1418 O O . SER A 1 170 ? 1.995 5.752 -1.260 1.00 95.19 170 SER A O 1
ATOM 1420 N N . ARG A 1 171 ? 3.316 6.027 0.542 1.00 94.88 171 ARG A N 1
ATOM 1421 C CA . ARG A 1 171 ? 2.405 5.389 1.499 1.00 94.88 171 ARG A CA 1
ATOM 1422 C C . ARG A 1 171 ? 1.080 6.139 1.612 1.00 94.88 171 ARG A C 1
ATOM 1424 O O . ARG A 1 171 ? 0.034 5.502 1.584 1.00 94.88 171 ARG A O 1
ATOM 1431 N N . PHE A 1 172 ? 1.110 7.467 1.686 1.00 97.00 172 PHE A N 1
ATOM 1432 C CA . PHE A 1 172 ? -0.093 8.299 1.688 1.00 97.00 172 PHE A CA 1
ATOM 1433 C C . PHE A 1 172 ? -0.982 8.011 0.474 1.00 97.00 172 PHE A C 1
ATOM 1435 O O . PHE A 1 172 ? -2.158 7.698 0.638 1.00 97.00 172 PHE A O 1
ATOM 1442 N N . GLU A 1 173 ? -0.411 8.022 -0.732 1.00 97.38 173 GLU A N 1
ATOM 1443 C CA . GLU A 1 173 ? -1.165 7.726 -1.952 1.00 97.38 173 GLU A CA 1
ATOM 1444 C C . GLU A 1 173 ? -1.714 6.289 -1.952 1.00 97.38 173 GLU A C 1
ATOM 1446 O O . GLU A 1 173 ? -2.862 6.085 -2.338 1.00 97.38 173 GLU A O 1
ATOM 1451 N N . CYS A 1 174 ? -0.947 5.300 -1.472 1.00 95.56 174 CYS A N 1
ATOM 1452 C CA . CYS A 1 174 ? -1.439 3.925 -1.321 1.00 95.56 174 CYS A CA 1
ATOM 1453 C C . CYS A 1 174 ? -2.623 3.846 -0.345 1.00 95.56 174 CYS A C 1
ATOM 1455 O O . CYS A 1 174 ? -3.617 3.188 -0.643 1.00 95.56 174 CYS A O 1
ATOM 1457 N N . CYS A 1 175 ? -2.558 4.564 0.781 1.00 95.75 175 CYS A N 1
ATOM 1458 C CA . CYS A 1 175 ? -3.651 4.645 1.751 1.00 95.75 175 CYS A CA 1
ATOM 1459 C C . CYS A 1 175 ? -4.918 5.232 1.124 1.00 95.75 175 CYS A C 1
ATOM 1461 O O . CYS A 1 175 ? -5.998 4.673 1.300 1.00 95.75 175 CYS A O 1
ATOM 1463 N N . CYS A 1 176 ? -4.787 6.314 0.347 1.00 96.69 176 CYS A N 1
ATOM 1464 C CA . CYS A 1 176 ? -5.906 6.887 -0.400 1.00 96.69 176 CYS A CA 1
ATOM 1465 C C . CYS A 1 176 ? -6.509 5.877 -1.381 1.00 96.69 176 CYS A C 1
ATOM 1467 O O . CYS A 1 176 ? -7.731 5.793 -1.482 1.00 96.69 176 CYS A O 1
ATOM 1469 N N . ILE A 1 177 ? -5.674 5.112 -2.093 1.00 95.56 177 ILE A N 1
ATOM 1470 C CA . ILE A 1 177 ? -6.144 4.076 -3.018 1.00 95.56 177 ILE A CA 1
ATOM 1471 C C . ILE A 1 177 ? -6.943 3.021 -2.247 1.00 95.56 177 ILE A C 1
ATOM 1473 O O . ILE A 1 177 ? -8.127 2.859 -2.529 1.00 95.56 177 ILE A O 1
ATOM 1477 N N . TRP A 1 178 ? -6.343 2.352 -1.253 1.00 93.56 178 TRP A N 1
ATOM 1478 C CA . TRP A 1 178 ? -7.011 1.287 -0.492 1.00 93.56 178 TRP A CA 1
ATOM 1479 C C . TRP A 1 178 ? -8.313 1.742 0.151 1.00 93.56 178 TRP A C 1
ATOM 1481 O O . TRP A 1 178 ? -9.318 1.044 0.051 1.00 93.56 178 TRP A O 1
ATOM 1491 N N . LEU A 1 179 ? -8.312 2.919 0.778 1.00 95.12 179 LEU A N 1
ATOM 1492 C CA . LEU A 1 179 ? -9.496 3.457 1.434 1.00 95.12 179 LEU A CA 1
ATOM 1493 C C . LEU A 1 179 ? -10.661 3.618 0.458 1.00 95.12 179 LEU A C 1
ATOM 1495 O O . LEU A 1 179 ? -11.796 3.277 0.782 1.00 95.12 179 LEU A O 1
ATOM 1499 N N . ASN A 1 180 ? -10.385 4.130 -0.740 1.00 94.81 180 ASN A N 1
ATOM 1500 C CA . ASN A 1 180 ? -11.421 4.469 -1.710 1.00 94.81 180 ASN A CA 1
ATOM 1501 C C . ASN A 1 180 ? -11.774 3.313 -2.665 1.00 94.81 180 ASN A C 1
ATOM 1503 O O . ASN A 1 180 ? -12.721 3.443 -3.442 1.00 94.81 180 ASN A O 1
ATOM 1507 N N . VAL A 1 181 ? -11.068 2.180 -2.578 1.00 91.75 181 VAL A N 1
ATOM 1508 C CA . VAL A 1 181 ? -11.491 0.896 -3.169 1.00 91.75 181 VAL A CA 1
ATOM 1509 C C . VAL A 1 181 ? -12.035 -0.091 -2.131 1.00 91.75 181 VAL A C 1
ATOM 1511 O O . VAL A 1 181 ? -12.406 -1.202 -2.486 1.00 91.75 181 VAL A O 1
ATOM 1514 N N . ALA A 1 182 ? -12.099 0.284 -0.847 1.00 89.50 182 ALA A N 1
ATOM 1515 C CA . ALA A 1 182 ? -12.417 -0.633 0.255 1.00 89.50 182 ALA A CA 1
ATOM 1516 C C . ALA A 1 182 ? -13.756 -1.378 0.098 1.00 89.50 182 ALA A C 1
ATOM 1518 O O . ALA A 1 182 ? -13.920 -2.471 0.641 1.00 89.50 182 ALA A O 1
ATOM 1519 N N . PHE A 1 183 ? -14.702 -0.780 -0.630 1.00 88.75 183 PHE A N 1
ATOM 1520 C CA . PHE A 1 183 ? -16.036 -1.330 -0.879 1.00 88.75 183 PHE A CA 1
ATOM 1521 C C . PHE A 1 183 ? -16.228 -1.827 -2.317 1.00 88.75 183 PHE A C 1
ATOM 1523 O O . PHE A 1 183 ? -17.313 -2.299 -2.656 1.00 88.75 183 PHE A O 1
ATOM 1530 N N . ASP A 1 184 ? -15.205 -1.722 -3.171 1.00 85.00 184 ASP A N 1
ATOM 1531 C CA . ASP A 1 184 ? -15.273 -2.290 -4.512 1.00 85.00 184 ASP A CA 1
ATOM 1532 C C . ASP A 1 184 ? -15.214 -3.817 -4.427 1.00 85.00 184 ASP A C 1
ATOM 1534 O O . ASP A 1 184 ? -14.366 -4.406 -3.760 1.00 85.00 184 ASP A O 1
ATOM 1538 N N . ILE A 1 185 ? -16.112 -4.461 -5.162 1.00 74.31 185 ILE A N 1
ATOM 1539 C CA . ILE A 1 185 ? -16.170 -5.922 -5.289 1.00 74.31 185 ILE A CA 1
ATOM 1540 C C . ILE A 1 185 ? -15.274 -6.378 -6.448 1.00 74.31 185 ILE A C 1
ATOM 1542 O O . ILE A 1 185 ? -14.790 -7.506 -6.472 1.00 74.31 185 ILE A O 1
ATOM 1546 N N . SER A 1 186 ? -15.064 -5.493 -7.427 1.00 79.00 186 SER A N 1
ATOM 1547 C CA . SER A 1 186 ? -14.259 -5.759 -8.611 1.00 79.00 186 SER A CA 1
ATOM 1548 C C . SER A 1 186 ? -12.821 -5.293 -8.428 1.00 79.00 186 SER A C 1
ATOM 1550 O O . SER A 1 186 ? -12.563 -4.125 -8.128 1.00 79.00 186 SER A O 1
ATOM 1552 N N . GLU A 1 187 ? -11.896 -6.159 -8.812 1.00 76.62 187 GLU A N 1
ATOM 1553 C CA . GLU A 1 187 ? -10.475 -5.869 -9.002 1.00 76.62 187 GLU A CA 1
ATOM 1554 C C . GLU A 1 187 ? -10.215 -4.705 -9.992 1.00 76.62 187 GLU A C 1
ATOM 1556 O O . GLU A 1 187 ? -9.154 -4.083 -9.969 1.00 76.62 187 GLU A O 1
ATOM 1561 N N . THR A 1 188 ? -11.183 -4.335 -10.841 1.00 83.44 188 THR A N 1
ATOM 1562 C CA . THR A 1 188 ? -11.081 -3.170 -11.740 1.00 83.44 188 THR A CA 1
ATOM 1563 C C . THR A 1 188 ? -11.212 -1.813 -11.043 1.00 83.44 188 THR A C 1
ATOM 1565 O O . THR A 1 188 ? -10.936 -0.790 -11.670 1.00 83.44 188 THR A O 1
ATOM 1568 N N . GLY A 1 189 ? -11.629 -1.770 -9.772 1.00 85.94 189 GLY A N 1
ATOM 1569 C CA . GLY A 1 189 ? -11.838 -0.525 -9.017 1.00 85.94 189 GLY A CA 1
ATOM 1570 C C . GLY A 1 189 ? -10.596 0.373 -8.956 1.00 85.94 189 GLY A C 1
ATOM 1571 O O . GLY A 1 189 ? -10.693 1.600 -9.054 1.00 85.94 189 GLY A O 1
ATOM 1572 N N . TYR A 1 190 ? -9.411 -0.246 -8.934 1.00 91.19 190 TYR A N 1
ATOM 1573 C CA . TYR A 1 190 ? -8.114 0.431 -8.952 1.00 91.19 190 TYR A CA 1
ATOM 1574 C C . TYR A 1 190 ? -7.882 1.310 -10.191 1.00 91.19 190 TYR A C 1
ATOM 1576 O O . TYR A 1 190 ? -7.134 2.287 -10.109 1.00 91.19 190 TYR A O 1
ATOM 1584 N N . ASP A 1 191 ? -8.542 1.038 -11.323 1.00 91.44 191 ASP A N 1
ATOM 1585 C CA . ASP A 1 191 ? -8.376 1.811 -12.562 1.00 91.44 191 ASP A CA 1
ATOM 1586 C C . ASP A 1 191 ? -8.687 3.301 -12.371 1.00 91.44 191 ASP A C 1
ATOM 1588 O O . ASP A 1 191 ? -8.055 4.157 -13.000 1.00 91.44 191 ASP A O 1
ATOM 1592 N N . ARG A 1 192 ? -9.639 3.621 -11.480 1.00 94.19 192 ARG A N 1
ATOM 1593 C CA . ARG A 1 192 ? -10.037 5.004 -11.166 1.00 94.19 192 ARG A CA 1
ATOM 1594 C C . ARG A 1 192 ? -8.891 5.812 -10.552 1.00 94.19 192 ARG A C 1
ATOM 1596 O O . ARG A 1 192 ? -8.894 7.038 -10.622 1.00 94.19 192 ARG A O 1
ATOM 1603 N N . PHE A 1 193 ? -7.879 5.132 -10.016 1.00 95.25 193 PHE A N 1
ATOM 1604 C CA . PHE A 1 193 ? -6.746 5.729 -9.318 1.00 95.25 193 PHE A CA 1
ATOM 1605 C C . PHE A 1 193 ? -5.456 5.739 -10.142 1.00 95.25 193 PHE A C 1
ATOM 1607 O O . PHE A 1 193 ? -4.380 5.973 -9.593 1.00 95.25 193 PHE A O 1
ATOM 1614 N N . LEU A 1 194 ? -5.523 5.560 -11.470 1.00 95.31 194 LEU A N 1
ATOM 1615 C CA . LEU A 1 194 ? -4.345 5.669 -12.348 1.00 95.31 194 LEU A CA 1
ATOM 1616 C C . LEU A 1 194 ? -3.569 6.983 -12.138 1.00 95.31 194 LEU A C 1
ATOM 1618 O O . LEU A 1 194 ? -2.341 7.003 -12.220 1.00 95.31 194 LEU A O 1
ATOM 1622 N N . GLY A 1 195 ? -4.270 8.075 -11.816 1.00 97.06 195 GLY A N 1
ATOM 1623 C CA . GLY A 1 195 ? -3.648 9.341 -11.430 1.00 97.06 195 GLY A CA 1
ATOM 1624 C C . GLY A 1 195 ? -2.746 9.214 -10.196 1.00 97.06 195 GLY A C 1
ATOM 1625 O O . GLY A 1 195 ? -1.614 9.693 -10.227 1.00 97.06 195 GLY A O 1
ATOM 1626 N N . ASN A 1 196 ? -3.208 8.534 -9.142 1.00 97.12 196 ASN A N 1
ATOM 1627 C CA . ASN A 1 196 ? -2.432 8.260 -7.930 1.00 97.12 196 ASN A CA 1
ATOM 1628 C C . ASN A 1 196 ? -1.220 7.378 -8.249 1.00 97.12 196 ASN A C 1
ATOM 1630 O O . ASN A 1 196 ? -0.100 7.761 -7.922 1.00 97.12 196 ASN A O 1
ATOM 1634 N N . PHE A 1 197 ? -1.409 6.272 -8.980 1.00 97.62 197 PHE A N 1
ATOM 1635 C CA . PHE A 1 197 ? -0.301 5.405 -9.406 1.00 97.62 197 PHE A CA 1
ATOM 1636 C C . PHE A 1 197 ? 0.781 6.194 -10.160 1.00 97.62 197 PHE A C 1
ATOM 1638 O O . PHE A 1 197 ? 1.962 6.108 -9.834 1.00 97.62 197 PHE A O 1
ATOM 1645 N N . ARG A 1 198 ? 0.396 7.044 -11.120 1.00 97.31 198 ARG A N 1
ATOM 1646 C CA . ARG A 1 198 ? 1.349 7.882 -11.867 1.00 97.31 198 ARG A CA 1
ATOM 1647 C C . ARG A 1 198 ? 2.045 8.925 -10.990 1.00 97.31 198 ARG A C 1
ATOM 1649 O O . ARG A 1 198 ? 3.222 9.208 -11.211 1.00 97.31 198 ARG A O 1
ATOM 1656 N N . ARG A 1 199 ? 1.355 9.500 -9.995 1.00 97.12 199 ARG A N 1
ATOM 1657 C CA . ARG A 1 199 ? 1.979 10.416 -9.023 1.00 97.12 199 ARG A CA 1
ATOM 1658 C C . ARG A 1 199 ? 3.017 9.700 -8.168 1.00 97.12 199 ARG A C 1
ATOM 1660 O O . ARG A 1 199 ? 4.103 10.253 -8.006 1.00 97.12 199 ARG A O 1
ATOM 1667 N N . ILE A 1 200 ? 2.715 8.494 -7.686 1.00 97.69 200 ILE A N 1
ATOM 1668 C CA . ILE A 1 200 ? 3.674 7.655 -6.957 1.00 97.69 200 ILE A CA 1
ATOM 1669 C C . ILE A 1 200 ? 4.876 7.359 -7.854 1.00 97.69 200 ILE A C 1
ATOM 1671 O O . ILE A 1 200 ? 6.002 7.668 -7.482 1.00 97.69 200 ILE A O 1
ATOM 1675 N N . LEU A 1 201 ? 4.652 6.856 -9.071 1.00 97.62 201 LEU A N 1
ATOM 1676 C CA . LEU A 1 201 ? 5.741 6.518 -9.987 1.00 97.62 201 LEU A CA 1
ATOM 1677 C C . LEU A 1 201 ? 6.658 7.719 -10.253 1.00 97.62 201 LEU A C 1
ATOM 1679 O O . LEU A 1 201 ? 7.874 7.618 -10.122 1.00 97.62 201 LEU A O 1
ATOM 1683 N N . LYS A 1 202 ? 6.083 8.892 -10.538 1.00 96.50 202 LYS A N 1
ATOM 1684 C CA . LYS A 1 202 ? 6.849 10.130 -10.737 1.00 96.50 202 LYS A CA 1
ATOM 1685 C C . LYS A 1 202 ? 7.722 10.483 -9.529 1.00 96.50 202 LYS A C 1
ATOM 1687 O O . LYS A 1 202 ? 8.814 11.017 -9.704 1.00 96.50 202 LYS A O 1
ATOM 1692 N N . GLN A 1 203 ? 7.238 10.240 -8.316 1.00 93.88 203 GLN A N 1
ATOM 1693 C CA . GLN A 1 203 ? 7.993 10.482 -7.089 1.00 93.88 203 GLN A CA 1
ATOM 1694 C C . GLN A 1 203 ? 9.128 9.471 -6.907 1.00 93.88 203 GLN A C 1
ATOM 1696 O O . GLN A 1 203 ? 10.242 9.869 -6.581 1.00 93.88 203 GLN A O 1
ATOM 1701 N N . LEU A 1 204 ? 8.873 8.190 -7.169 1.00 94.50 204 LEU A N 1
ATOM 1702 C CA . LEU A 1 204 ? 9.879 7.136 -7.040 1.00 94.50 204 LEU A CA 1
ATOM 1703 C C . LEU A 1 204 ? 10.989 7.255 -8.093 1.00 94.50 204 LEU A C 1
ATOM 1705 O O . LEU A 1 204 ? 12.156 7.088 -7.759 1.00 94.50 204 LEU A O 1
ATOM 1709 N N . LEU A 1 205 ? 10.654 7.643 -9.326 1.00 94.12 205 LEU A N 1
ATOM 1710 C CA . LEU A 1 205 ? 11.646 7.945 -10.364 1.00 94.12 205 LEU A CA 1
ATOM 1711 C C . LEU A 1 205 ? 12.517 9.156 -9.991 1.00 94.12 205 LEU A C 1
ATOM 1713 O O . LEU A 1 205 ? 13.710 9.179 -10.279 1.00 94.12 205 LEU A O 1
ATOM 1717 N N . ARG A 1 206 ? 11.948 10.165 -9.314 1.00 91.31 206 ARG A N 1
ATOM 1718 C CA . ARG A 1 206 ? 12.737 11.283 -8.767 1.00 91.31 206 ARG A CA 1
ATOM 1719 C C . ARG A 1 206 ? 13.658 10.828 -7.646 1.00 91.31 206 ARG A C 1
ATOM 1721 O O . ARG A 1 206 ? 14.813 11.224 -7.644 1.00 91.31 206 ARG A O 1
ATOM 1728 N N . LEU A 1 207 ? 13.172 9.988 -6.733 1.00 89.88 207 LEU A N 1
ATOM 1729 C CA . LEU A 1 207 ? 13.996 9.404 -5.676 1.00 89.88 207 LEU A CA 1
ATOM 1730 C C . LEU A 1 207 ? 15.182 8.625 -6.267 1.00 89.88 207 LEU A C 1
ATOM 1732 O O . LEU A 1 207 ? 16.313 8.822 -5.835 1.00 89.88 207 LEU A O 1
ATOM 1736 N N . GLU A 1 208 ? 14.934 7.795 -7.281 1.00 88.75 208 GLU A N 1
ATOM 1737 C CA . GLU A 1 208 ? 15.979 7.092 -8.030 1.00 88.75 208 GLU A CA 1
ATOM 1738 C C . GLU A 1 208 ? 16.958 8.060 -8.711 1.00 88.75 208 GLU A C 1
ATOM 1740 O O . GLU A 1 208 ? 18.157 7.812 -8.705 1.00 88.75 208 GLU A O 1
ATOM 1745 N N . ALA A 1 209 ? 16.502 9.172 -9.285 1.00 87.50 209 ALA A N 1
ATOM 1746 C CA . ALA A 1 209 ? 17.409 10.142 -9.898 1.00 87.50 209 ALA A CA 1
ATOM 1747 C C . ALA A 1 209 ? 18.235 10.934 -8.862 1.00 87.50 209 ALA A C 1
ATOM 1749 O O . ALA A 1 209 ? 19.375 11.308 -9.133 1.00 87.50 209 ALA A O 1
ATOM 1750 N N . GLU A 1 210 ? 17.659 11.217 -7.691 1.00 80.44 210 GLU A N 1
ATOM 1751 C CA . GLU A 1 210 ? 18.224 12.115 -6.676 1.00 80.44 210 GLU A CA 1
ATOM 1752 C C . GLU A 1 210 ? 19.123 11.412 -5.650 1.00 80.44 210 GLU A C 1
ATOM 1754 O O . GLU A 1 210 ? 19.978 12.069 -5.058 1.00 80.44 210 GLU A O 1
ATOM 1759 N N . VAL A 1 211 ? 18.943 10.109 -5.412 1.00 70.00 211 VAL A N 1
ATOM 1760 C CA . VAL A 1 211 ? 19.718 9.358 -4.412 1.00 70.00 211 VAL A CA 1
ATOM 1761 C C . VAL A 1 211 ? 20.787 8.523 -5.119 1.00 70.00 211 VAL A C 1
ATOM 1763 O O . VAL A 1 211 ? 20.429 7.626 -5.881 1.00 70.00 211 VAL A O 1
ATOM 1766 N N . PRO A 1 212 ? 22.096 8.763 -4.895 1.00 63.78 212 PRO A N 1
ATOM 1767 C CA . PRO A 1 212 ? 23.167 8.033 -5.572 1.00 63.78 212 PRO A CA 1
ATOM 1768 C C . PRO A 1 212 ? 23.022 6.514 -5.451 1.00 63.78 212 PRO A C 1
ATOM 1770 O O . PRO A 1 212 ? 22.594 6.001 -4.417 1.00 63.78 212 PRO A O 1
ATOM 1773 N N . GLU A 1 213 ? 23.448 5.780 -6.480 1.00 57.66 213 GLU A N 1
ATOM 1774 C CA . GLU A 1 213 ? 23.493 4.311 -6.453 1.00 57.66 213 GLU A CA 1
ATOM 1775 C C . GLU A 1 213 ? 24.322 3.807 -5.260 1.00 57.66 213 GLU A C 1
ATOM 1777 O O . GLU A 1 213 ? 23.965 2.831 -4.620 1.00 57.66 213 GLU A O 1
ATOM 1782 N N . ALA A 1 214 ? 25.367 4.544 -4.864 1.00 48.28 214 ALA A N 1
ATOM 1783 C CA . ALA A 1 214 ? 26.141 4.267 -3.657 1.00 48.28 214 ALA A CA 1
ATOM 1784 C C . ALA A 1 214 ? 25.342 4.462 -2.355 1.00 48.28 214 ALA A C 1
ATOM 1786 O O . ALA A 1 214 ? 25.604 3.755 -1.401 1.00 48.28 214 ALA A O 1
ATOM 1787 N N . SER A 1 215 ? 24.345 5.347 -2.279 1.00 52.53 215 SER A N 1
ATOM 1788 C CA . SER A 1 215 ? 23.460 5.457 -1.102 1.00 52.53 215 SER A CA 1
ATOM 1789 C C . SER A 1 215 ? 22.412 4.326 -1.069 1.00 52.53 215 SER A C 1
ATOM 1791 O O . SER A 1 215 ? 21.950 3.933 0.006 1.00 52.53 215 SER A O 1
ATOM 1793 N N . ARG A 1 216 ? 22.087 3.747 -2.236 1.00 54.53 216 ARG A N 1
ATOM 1794 C CA . ARG A 1 216 ? 21.232 2.553 -2.401 1.00 54.53 216 ARG A CA 1
ATOM 1795 C C . ARG A 1 216 ? 21.986 1.237 -2.140 1.00 54.53 216 ARG A C 1
ATOM 1797 O O . ARG A 1 216 ? 21.455 0.355 -1.475 1.00 54.53 216 ARG A O 1
ATOM 1804 N N . LEU A 1 217 ? 23.247 1.155 -2.578 1.00 44.53 217 LEU A N 1
ATOM 1805 C CA . LEU A 1 217 ? 24.150 -0.006 -2.528 1.00 44.53 217 LEU A CA 1
ATOM 1806 C C . LEU A 1 217 ? 25.296 0.103 -1.501 1.00 44.53 217 LEU A C 1
ATOM 1808 O O . LEU A 1 217 ? 26.143 -0.788 -1.467 1.00 44.53 217 LEU A O 1
ATOM 1812 N N . ALA A 1 218 ? 25.378 1.131 -0.642 1.00 40.47 218 ALA A N 1
ATOM 1813 C CA . ALA A 1 218 ? 26.334 1.178 0.486 1.00 40.47 218 ALA A CA 1
ATOM 1814 C C . ALA A 1 218 ? 25.925 0.184 1.590 1.00 40.47 218 ALA A C 1
ATOM 1816 O O . ALA A 1 218 ? 25.796 0.490 2.775 1.00 40.47 218 ALA A O 1
ATOM 1817 N N . THR A 1 219 ? 25.741 -1.065 1.186 1.00 44.59 219 THR A N 1
ATOM 1818 C CA . THR A 1 219 ? 25.346 -2.229 1.961 1.00 44.59 219 THR A CA 1
ATOM 1819 C C . THR A 1 219 ? 26.563 -3.031 2.400 1.00 44.59 219 THR A C 1
ATOM 1821 O O . THR A 1 219 ? 26.524 -4.255 2.438 1.00 44.59 219 THR A O 1
ATOM 1824 N N . SER A 1 220 ? 27.637 -2.354 2.814 1.00 44.03 220 SER A N 1
ATOM 1825 C CA . SER A 1 220 ? 28.326 -2.845 4.012 1.00 44.03 220 SER A CA 1
ATOM 1826 C C . SER A 1 220 ? 27.601 -2.394 5.290 1.00 44.03 220 SER A C 1
ATOM 1828 O O . SER A 1 220 ? 27.917 -2.892 6.367 1.00 44.03 220 SER A O 1
ATOM 1830 N N . ARG A 1 221 ? 26.616 -1.474 5.189 1.00 48.69 221 ARG A N 1
ATOM 1831 C CA . ARG A 1 221 ? 25.901 -0.880 6.335 1.00 48.69 221 ARG A CA 1
ATOM 1832 C C . ARG A 1 221 ? 24.369 -0.888 6.282 1.00 48.69 221 ARG A C 1
ATOM 1834 O O . ARG A 1 221 ? 23.764 -0.579 7.306 1.00 48.69 221 ARG A O 1
ATOM 1841 N N . HIS A 1 222 ? 23.723 -1.262 5.175 1.00 51.12 222 HIS A N 1
ATOM 1842 C CA . HIS A 1 222 ? 22.276 -1.520 5.211 1.00 51.12 222 HIS A CA 1
ATOM 1843 C C . HIS A 1 222 ? 22.016 -2.855 5.904 1.00 51.12 222 HIS A C 1
ATOM 1845 O O . HIS A 1 222 ? 22.702 -3.844 5.618 1.00 51.12 222 HIS A O 1
ATOM 1851 N N . PRO A 1 223 ? 21.048 -2.916 6.829 1.00 55.69 223 PRO A N 1
ATOM 1852 C CA . PRO A 1 223 ? 20.701 -4.179 7.436 1.00 55.69 223 PRO A CA 1
ATOM 1853 C C . PRO A 1 223 ? 20.143 -5.083 6.332 1.00 55.69 223 PRO A C 1
ATOM 1855 O O . PRO A 1 223 ? 19.280 -4.678 5.557 1.00 55.69 223 PRO A O 1
ATOM 1858 N N . HIS A 1 224 ? 20.607 -6.332 6.275 1.00 60.19 224 HIS A N 1
ATOM 1859 C CA . HIS A 1 224 ? 20.079 -7.345 5.348 1.00 60.19 224 HIS A CA 1
ATOM 1860 C C . HIS A 1 224 ? 18.578 -7.617 5.562 1.00 60.19 224 HIS A C 1
ATOM 1862 O O . HIS A 1 224 ? 17.983 -8.395 4.825 1.00 60.19 224 HIS A O 1
ATOM 1868 N N . PHE A 1 225 ? 18.002 -7.033 6.614 1.00 65.62 225 PHE A N 1
ATOM 1869 C CA . PHE A 1 225 ? 16.662 -7.237 7.112 1.00 65.62 225 PHE A CA 1
ATOM 1870 C C . PHE A 1 225 ? 16.189 -5.984 7.850 1.00 65.62 225 PHE A C 1
ATOM 1872 O O . PHE A 1 225 ? 16.838 -5.544 8.799 1.00 65.62 225 PHE A O 1
ATOM 1879 N N . ILE A 1 226 ? 15.022 -5.471 7.484 1.00 70.12 226 ILE A N 1
ATOM 1880 C CA . ILE A 1 226 ? 14.231 -4.615 8.374 1.00 70.12 226 ILE A CA 1
ATOM 1881 C C . ILE A 1 226 ? 13.043 -5.407 8.899 1.00 70.12 226 ILE A C 1
ATOM 1883 O O . ILE A 1 226 ? 12.542 -6.306 8.234 1.00 70.12 226 ILE A O 1
ATOM 1887 N N . PHE A 1 227 ? 12.586 -5.086 10.103 1.00 66.69 227 PHE A N 1
ATOM 1888 C CA . PHE A 1 227 ? 11.449 -5.778 10.708 1.00 66.69 227 PHE A CA 1
ATOM 1889 C C . PHE A 1 227 ? 10.101 -5.346 10.101 1.00 66.69 227 PHE A C 1
ATOM 1891 O O . PHE A 1 227 ? 9.138 -6.113 10.090 1.00 66.69 227 PHE A O 1
ATOM 1898 N N . GLU A 1 228 ? 10.054 -4.131 9.564 1.00 74.12 228 GLU A N 1
ATOM 1899 C CA . GLU A 1 228 ? 8.860 -3.445 9.067 1.00 74.12 228 GLU A CA 1
ATOM 1900 C C . GLU A 1 228 ? 8.737 -3.561 7.536 1.00 74.12 228 GLU A C 1
ATOM 1902 O O . GLU A 1 228 ? 9.675 -3.989 6.863 1.00 74.12 228 GLU A O 1
ATOM 1907 N N . ALA A 1 229 ? 7.578 -3.200 6.978 1.00 76.00 229 ALA A N 1
ATOM 1908 C CA . ALA A 1 229 ? 7.394 -3.125 5.528 1.00 76.00 229 ALA A CA 1
ATOM 1909 C C . ALA A 1 229 ? 8.123 -1.895 4.956 1.00 76.00 229 ALA A C 1
ATOM 1911 O O . ALA A 1 229 ? 7.942 -0.782 5.450 1.00 76.00 229 ALA A O 1
ATOM 1912 N N . GLY A 1 230 ? 8.947 -2.100 3.926 1.00 84.69 230 GLY A N 1
ATOM 1913 C CA . GLY A 1 230 ? 9.659 -1.040 3.214 1.00 84.69 230 GLY A CA 1
ATOM 1914 C C . GLY A 1 230 ? 9.071 -0.780 1.827 1.00 84.69 230 GLY A C 1
ATOM 1915 O O . GLY A 1 230 ? 7.875 -0.972 1.583 1.00 84.69 230 GLY A O 1
ATOM 1916 N N . PHE A 1 231 ? 9.914 -0.318 0.901 1.00 89.06 231 PHE A N 1
ATOM 1917 C CA . PHE A 1 231 ? 9.495 -0.061 -0.478 1.00 89.06 231 PHE A CA 1
ATOM 1918 C C . PHE A 1 231 ? 9.111 -1.342 -1.217 1.00 89.06 231 PHE A C 1
ATOM 1920 O O . PHE A 1 231 ? 8.235 -1.280 -2.072 1.00 89.06 231 PHE A O 1
ATOM 1927 N N . GLY A 1 232 ? 9.717 -2.488 -0.901 1.00 88.69 232 GLY A N 1
ATOM 1928 C CA . GLY A 1 232 ? 9.474 -3.754 -1.591 1.00 88.69 232 GLY A CA 1
ATOM 1929 C C . GLY A 1 232 ? 8.018 -4.213 -1.509 1.00 88.69 232 GLY A C 1
ATOM 1930 O O . GLY A 1 232 ? 7.401 -4.480 -2.540 1.00 88.69 232 GLY A O 1
ATOM 1931 N N . ALA A 1 233 ? 7.433 -4.243 -0.307 1.00 87.19 233 ALA A N 1
ATOM 1932 C CA . ALA A 1 233 ? 6.021 -4.615 -0.133 1.00 87.19 233 ALA A CA 1
ATOM 1933 C C . ALA A 1 233 ? 5.066 -3.623 -0.825 1.00 87.19 233 ALA A C 1
ATOM 1935 O O . ALA A 1 233 ? 4.097 -4.024 -1.470 1.00 87.19 233 ALA A O 1
ATOM 1936 N N . MET A 1 234 ? 5.374 -2.326 -0.739 1.00 91.25 234 MET A N 1
ATOM 1937 C CA . MET A 1 234 ? 4.590 -1.271 -1.379 1.00 91.25 234 MET A CA 1
ATOM 1938 C C . MET A 1 234 ? 4.652 -1.345 -2.905 1.00 91.25 234 MET A C 1
ATOM 1940 O O . MET A 1 234 ? 3.619 -1.290 -3.564 1.00 91.25 234 MET A O 1
ATOM 1944 N N . LEU A 1 235 ? 5.844 -1.508 -3.475 1.00 94.31 235 LEU A N 1
ATOM 1945 C CA . LEU A 1 235 ? 6.036 -1.667 -4.913 1.00 94.31 235 LEU A CA 1
ATOM 1946 C C . LEU A 1 235 ? 5.365 -2.935 -5.427 1.00 94.31 235 LEU A C 1
ATOM 1948 O O . LEU A 1 235 ? 4.722 -2.886 -6.470 1.00 94.31 235 LEU A O 1
ATOM 1952 N N . PHE A 1 236 ? 5.433 -4.035 -4.674 1.00 93.31 236 PHE A N 1
ATOM 1953 C CA . PHE A 1 236 ? 4.701 -5.248 -5.016 1.00 93.31 236 PHE A CA 1
ATOM 1954 C C . PHE A 1 236 ? 3.189 -4.997 -5.086 1.00 93.31 236 PHE A C 1
ATOM 1956 O O . PHE A 1 236 ? 2.561 -5.371 -6.071 1.00 93.31 236 PHE A O 1
ATOM 1963 N N . PHE A 1 237 ? 2.604 -4.301 -4.104 1.00 92.94 237 PHE A N 1
ATOM 1964 C CA . PHE A 1 237 ? 1.197 -3.890 -4.183 1.00 92.94 237 PHE A CA 1
ATOM 1965 C C . PHE A 1 237 ? 0.914 -3.052 -5.438 1.00 92.94 237 PHE A C 1
ATOM 1967 O O . PHE A 1 237 ? -0.045 -3.329 -6.154 1.00 92.94 237 PHE A O 1
ATOM 1974 N N . LEU A 1 238 ? 1.754 -2.060 -5.741 1.00 95.56 238 LEU A N 1
ATOM 1975 C CA . LEU A 1 238 ? 1.566 -1.185 -6.900 1.00 95.56 238 LEU A CA 1
ATOM 1976 C C . LEU A 1 238 ? 1.639 -1.954 -8.230 1.00 95.56 238 LEU A C 1
ATOM 1978 O O . LEU A 1 238 ? 0.849 -1.677 -9.133 1.00 95.56 238 LEU A O 1
ATOM 1982 N N . VAL A 1 239 ? 2.539 -2.938 -8.336 1.00 95.56 239 VAL A N 1
ATOM 1983 C CA . VAL A 1 239 ? 2.630 -3.862 -9.478 1.00 95.56 239 VAL A CA 1
ATOM 1984 C C . VAL A 1 239 ? 1.379 -4.730 -9.585 1.00 95.56 239 VAL A C 1
ATOM 1986 O O . VAL A 1 239 ? 0.854 -4.902 -10.683 1.00 95.56 239 VAL A O 1
ATOM 1989 N N . SER A 1 240 ? 0.895 -5.273 -8.471 1.00 92.69 240 SER A N 1
ATOM 1990 C CA . SER A 1 240 ? -0.235 -6.208 -8.447 1.00 92.69 240 SER A CA 1
ATOM 1991 C C . SER A 1 240 ? -1.586 -5.524 -8.688 1.00 92.69 240 SER A C 1
ATOM 1993 O O . SER A 1 240 ? -2.441 -6.084 -9.368 1.00 92.69 240 SER A O 1
ATOM 1995 N N . ALA A 1 241 ? -1.778 -4.309 -8.166 1.00 92.25 241 ALA A N 1
ATOM 1996 C CA . ALA A 1 241 ? -3.052 -3.590 -8.215 1.00 92.25 241 ALA A CA 1
ATOM 1997 C C . ALA A 1 241 ? -3.221 -2.709 -9.464 1.00 92.25 241 ALA A C 1
ATOM 1999 O O . ALA A 1 241 ? -4.332 -2.538 -9.967 1.00 92.25 241 ALA A O 1
ATOM 2000 N N . CYS A 1 242 ? -2.141 -2.107 -9.975 1.00 94.19 242 CYS A N 1
ATOM 2001 C CA . CYS A 1 242 ? -2.230 -1.281 -11.176 1.00 94.19 242 CYS A CA 1
ATOM 2002 C C . CYS A 1 242 ? -2.426 -2.170 -12.408 1.00 94.19 242 CYS A C 1
ATOM 2004 O O . CYS A 1 242 ? -1.656 -3.092 -12.626 1.00 94.19 242 CYS A O 1
ATOM 2006 N N . ARG A 1 243 ? -3.401 -1.856 -13.266 1.00 91.69 243 ARG A N 1
ATOM 2007 C CA . ARG A 1 243 ? -3.670 -2.586 -14.523 1.00 91.69 243 ARG A CA 1
ATOM 2008 C C . ARG A 1 243 ? -3.055 -1.949 -15.772 1.00 91.69 243 ARG A C 1
ATOM 2010 O O . ARG A 1 243 ? -3.255 -2.434 -16.882 1.00 91.69 243 ARG A O 1
ATOM 2017 N N . HIS A 1 244 ? -2.347 -0.830 -15.624 1.00 93.38 244 HIS A N 1
ATOM 2018 C CA . HIS A 1 244 ? -1.733 -0.113 -16.742 1.00 93.38 244 HIS A CA 1
ATOM 2019 C C . HIS A 1 244 ? -0.307 -0.617 -16.980 1.00 93.38 244 HIS A C 1
ATOM 2021 O O . HIS A 1 244 ? 0.591 -0.272 -16.211 1.00 93.38 244 HIS A O 1
ATOM 2027 N N . LEU A 1 245 ? -0.104 -1.398 -18.048 1.00 92.81 245 LEU A N 1
ATOM 2028 C CA . LEU A 1 245 ? 1.132 -2.154 -18.299 1.00 92.81 245 LEU A CA 1
ATOM 2029 C C . LEU A 1 245 ? 2.412 -1.331 -18.103 1.00 92.81 245 LEU A C 1
ATOM 2031 O O . LEU A 1 245 ? 3.253 -1.685 -17.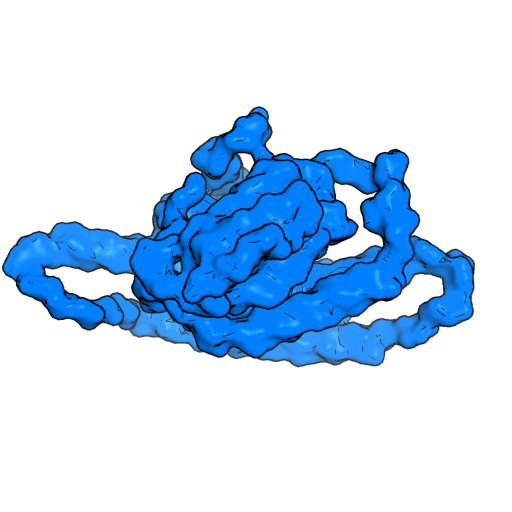287 1.00 92.81 245 LEU A O 1
ATOM 2035 N N . GLU A 1 246 ? 2.533 -0.200 -18.797 1.00 93.31 246 GLU A N 1
ATOM 2036 C CA . GLU A 1 246 ? 3.725 0.661 -18.744 1.00 93.31 246 GLU A CA 1
ATOM 2037 C C . GLU A 1 246 ? 4.045 1.121 -17.313 1.00 93.31 246 GLU A C 1
ATOM 2039 O O . GLU A 1 246 ? 5.193 1.129 -16.883 1.00 93.31 246 GLU A O 1
ATOM 2044 N N . THR A 1 247 ? 3.012 1.443 -16.532 1.00 95.25 247 THR A N 1
ATOM 2045 C CA . THR A 1 247 ? 3.187 1.887 -15.145 1.00 95.25 247 THR A CA 1
ATOM 2046 C C . THR A 1 247 ? 3.624 0.731 -14.247 1.00 95.25 247 THR A C 1
ATOM 2048 O O . THR A 1 247 ? 4.466 0.927 -13.374 1.00 95.25 247 THR A O 1
ATOM 2051 N N . ARG A 1 248 ? 3.104 -0.480 -14.480 1.00 95.00 248 ARG A N 1
ATOM 2052 C CA . ARG A 1 248 ? 3.506 -1.686 -13.740 1.00 95.00 248 ARG A CA 1
ATOM 2053 C C . ARG A 1 248 ? 4.947 -2.080 -14.016 1.00 95.00 248 ARG A C 1
ATOM 2055 O O . ARG A 1 248 ? 5.654 -2.429 -13.079 1.00 95.00 248 ARG A O 1
ATOM 2062 N N . LEU A 1 249 ? 5.370 -2.029 -15.279 1.00 95.44 249 LEU A N 1
ATOM 2063 C CA . LEU A 1 249 ? 6.732 -2.381 -15.680 1.00 95.44 249 LEU A CA 1
ATOM 2064 C C . LEU A 1 249 ? 7.755 -1.472 -14.995 1.00 95.44 249 LEU A C 1
ATOM 2066 O O . LEU A 1 249 ? 8.756 -1.961 -14.477 1.00 95.44 249 LEU A O 1
ATOM 2070 N N . GLU A 1 250 ? 7.469 -0.172 -14.897 1.00 96.31 250 GLU A N 1
ATOM 2071 C CA . GLU A 1 250 ? 8.337 0.741 -14.151 1.00 96.31 250 GLU A CA 1
ATOM 2072 C C . GLU A 1 250 ? 8.353 0.449 -12.647 1.00 96.31 250 GLU A C 1
ATOM 2074 O O . GLU A 1 250 ? 9.420 0.456 -12.034 1.00 96.31 250 GLU A O 1
ATOM 2079 N N . PHE A 1 251 ? 7.209 0.129 -12.030 1.00 96.69 251 PHE A N 1
ATOM 2080 C CA . PHE A 1 251 ? 7.214 -0.302 -10.629 1.00 96.69 251 PHE A CA 1
ATOM 2081 C C . PHE A 1 251 ? 8.017 -1.589 -10.421 1.00 96.69 251 PHE A C 1
ATOM 2083 O O . PHE A 1 251 ? 8.803 -1.653 -9.477 1.00 96.69 251 PHE A O 1
ATOM 2090 N N . LEU A 1 252 ? 7.877 -2.575 -11.314 1.00 95.69 252 LEU A N 1
ATOM 2091 C CA . LEU A 1 252 ? 8.640 -3.823 -11.276 1.00 95.69 252 LEU A CA 1
ATOM 2092 C C . LEU A 1 252 ? 10.148 -3.547 -11.377 1.00 95.69 252 LEU A C 1
ATOM 2094 O O . LEU A 1 252 ? 10.922 -4.092 -10.593 1.00 95.69 252 LEU A O 1
ATOM 2098 N N . ARG A 1 253 ? 10.563 -2.654 -12.284 1.00 94.12 253 ARG A N 1
ATOM 2099 C CA . ARG A 1 253 ? 11.966 -2.241 -12.449 1.00 94.12 253 ARG A CA 1
ATOM 2100 C C . ARG A 1 253 ? 12.524 -1.557 -11.198 1.00 94.12 253 ARG A C 1
ATOM 2102 O O . ARG A 1 253 ? 13.698 -1.726 -10.881 1.00 94.12 253 ARG A O 1
ATOM 2109 N N . LEU A 1 254 ? 11.694 -0.803 -10.479 1.00 92.69 254 LEU A N 1
ATOM 2110 C CA . LEU A 1 254 ? 12.086 -0.100 -9.256 1.00 92.69 254 LEU A CA 1
ATOM 2111 C C . LEU A 1 254 ? 12.192 -1.014 -8.025 1.00 92.69 254 LEU A C 1
ATOM 2113 O O . LEU A 1 254 ? 12.875 -0.647 -7.070 1.00 92.69 254 LEU A O 1
ATOM 2117 N N . MET A 1 255 ? 11.563 -2.196 -8.022 1.00 91.31 255 MET A N 1
ATOM 2118 C CA . MET A 1 255 ? 11.628 -3.143 -6.895 1.00 91.31 255 MET A CA 1
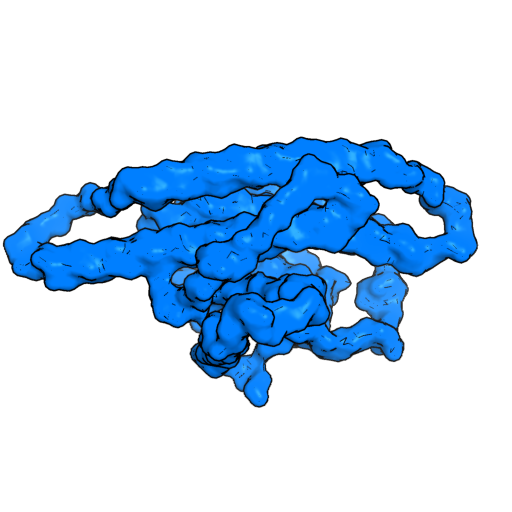ATOM 2119 C C . MET A 1 255 ? 13.059 -3.513 -6.473 1.00 91.31 255 MET A C 1
ATOM 2121 O O . MET A 1 255 ? 13.361 -3.348 -5.290 1.00 91.31 255 MET A O 1
ATOM 2125 N N . PRO A 1 256 ? 13.961 -3.958 -7.372 1.00 87.25 256 PRO A N 1
ATOM 2126 C CA . PRO A 1 256 ? 15.345 -4.258 -6.997 1.00 87.25 256 PRO A CA 1
ATOM 2127 C C . PRO A 1 256 ? 16.173 -3.010 -6.657 1.00 87.25 256 PRO A C 1
ATOM 2129 O O . PRO A 1 256 ? 17.213 -3.136 -6.020 1.00 87.25 256 PRO A O 1
ATOM 2132 N N . VAL A 1 257 ? 15.734 -1.819 -7.081 1.00 86.81 257 VAL A N 1
ATOM 2133 C CA . VAL A 1 257 ? 16.464 -0.555 -6.887 1.00 86.81 257 VAL A CA 1
ATOM 2134 C C . VAL A 1 257 ? 16.165 0.071 -5.524 1.00 86.81 257 VAL A C 1
ATOM 2136 O O . VAL A 1 257 ? 17.055 0.628 -4.884 1.00 86.81 257 VAL A O 1
ATOM 2139 N N . LEU A 1 258 ? 14.901 0.024 -5.095 1.00 86.69 258 LEU A N 1
ATOM 2140 C CA . LEU A 1 258 ? 14.423 0.702 -3.886 1.00 86.69 258 LEU A CA 1
ATOM 2141 C C . LEU A 1 258 ? 14.113 -0.258 -2.731 1.00 86.69 258 LEU A C 1
ATOM 2143 O O . LEU A 1 258 ? 14.116 0.170 -1.577 1.00 86.69 258 LEU A O 1
ATOM 2147 N N . GLY A 1 259 ? 13.810 -1.525 -3.021 1.00 83.56 259 GLY A N 1
ATOM 2148 C CA . GLY A 1 259 ? 13.527 -2.537 -2.006 1.00 83.56 259 GLY A CA 1
ATOM 2149 C C . GLY A 1 259 ? 14.797 -3.083 -1.355 1.00 83.56 259 GLY A C 1
ATOM 2150 O O . GLY A 1 259 ? 15.847 -3.184 -1.987 1.00 83.56 259 GLY A O 1
ATOM 2151 N N . LEU A 1 260 ? 14.703 -3.486 -0.088 1.00 81.19 260 LEU A N 1
ATOM 2152 C CA . LEU A 1 260 ? 15.791 -4.206 0.582 1.00 81.19 260 LEU A CA 1
ATOM 2153 C C . LEU A 1 260 ? 15.757 -5.705 0.245 1.00 81.19 260 LEU A C 1
ATOM 2155 O O . LEU A 1 260 ? 14.681 -6.241 -0.027 1.00 81.19 260 LEU A O 1
ATOM 2159 N N . PRO A 1 261 ? 16.894 -6.431 0.338 1.00 78.50 261 PRO A N 1
ATOM 2160 C CA . PRO A 1 261 ? 16.928 -7.877 0.096 1.00 78.50 261 PRO A CA 1
ATOM 2161 C C . PRO A 1 261 ? 15.894 -8.645 0.923 1.00 78.50 261 PRO A C 1
ATOM 2163 O O . PRO A 1 261 ? 15.298 -9.613 0.442 1.00 78.50 261 PRO A O 1
ATOM 2166 N N . ARG A 1 262 ? 15.662 -8.181 2.159 1.00 77.94 262 ARG A N 1
ATOM 2167 C CA . ARG A 1 262 ? 14.617 -8.688 3.035 1.00 77.94 262 ARG A CA 1
ATOM 2168 C C . ARG A 1 262 ? 13.916 -7.562 3.789 1.00 77.94 262 ARG A C 1
ATOM 2170 O O . ARG A 1 262 ? 14.542 -6.818 4.544 1.00 77.94 262 ARG A O 1
ATOM 2177 N N . GLU A 1 263 ? 12.602 -7.498 3.640 1.00 78.38 263 GLU A N 1
ATOM 2178 C CA . GLU A 1 263 ? 11.734 -6.560 4.351 1.00 78.38 263 GLU A CA 1
ATOM 2179 C C . GLU A 1 263 ? 10.681 -7.346 5.117 1.00 78.38 263 GLU A C 1
ATOM 2181 O O . GLU A 1 263 ? 9.921 -8.135 4.546 1.00 78.38 263 GLU A O 1
ATOM 2186 N N . SER A 1 264 ? 10.657 -7.168 6.434 1.00 75.31 264 SER A N 1
ATOM 2187 C CA . SER A 1 264 ? 9.884 -8.002 7.339 1.00 75.31 264 SER A CA 1
ATOM 2188 C C . SER A 1 264 ? 10.117 -9.492 7.023 1.00 75.31 264 SER A C 1
ATOM 2190 O O . SER A 1 264 ? 11.250 -9.976 6.959 1.00 75.31 264 SER A O 1
ATOM 2192 N N . MET A 1 265 ? 9.063 -10.266 6.789 1.00 70.69 265 MET A N 1
ATOM 2193 C CA . MET A 1 265 ? 9.169 -11.703 6.527 1.00 70.69 265 MET A CA 1
ATOM 2194 C C . MET A 1 265 ? 9.406 -12.092 5.059 1.00 70.69 265 MET A C 1
ATOM 2196 O O . MET A 1 265 ? 9.399 -13.291 4.774 1.00 70.69 265 MET A O 1
ATOM 2200 N N . TRP A 1 266 ? 9.672 -11.138 4.160 1.00 71.94 266 TRP A N 1
ATOM 2201 C CA . TRP A 1 266 ? 9.729 -11.387 2.717 1.00 71.94 266 TRP A CA 1
ATOM 2202 C C . TRP A 1 266 ? 11.096 -11.179 2.097 1.00 71.94 266 TRP A C 1
ATOM 2204 O O . TRP A 1 266 ? 11.827 -10.263 2.459 1.00 71.94 266 TRP A O 1
ATOM 2214 N N . GLU A 1 267 ? 11.395 -12.024 1.118 1.00 82.50 267 GLU A N 1
ATOM 2215 C CA . GLU A 1 267 ? 12.587 -11.932 0.286 1.00 82.50 267 GLU A CA 1
ATOM 2216 C C . GLU A 1 267 ? 12.233 -11.199 -1.009 1.00 82.50 267 GLU A C 1
ATOM 2218 O O . GLU A 1 267 ? 11.272 -11.569 -1.689 1.00 82.50 267 GLU A O 1
ATOM 2223 N N . SER A 1 268 ? 13.013 -10.173 -1.355 1.00 83.94 268 SER A N 1
ATOM 2224 C CA . SER A 1 268 ? 12.762 -9.317 -2.524 1.00 83.94 268 SER A CA 1
ATOM 2225 C C . SER A 1 268 ? 12.599 -10.128 -3.813 1.00 83.94 268 SER A C 1
ATOM 2227 O O . SER A 1 268 ? 11.652 -9.920 -4.568 1.00 83.94 268 SER A O 1
ATOM 2229 N N . ASN A 1 269 ? 13.436 -11.153 -3.996 1.00 86.56 269 ASN A N 1
ATOM 2230 C CA . ASN A 1 269 ? 13.398 -12.037 -5.162 1.00 86.56 269 ASN A CA 1
ATOM 2231 C C . ASN A 1 269 ? 12.037 -12.724 -5.351 1.00 86.56 269 ASN A C 1
ATOM 2233 O O . ASN A 1 269 ? 11.582 -12.877 -6.480 1.00 86.56 269 ASN A O 1
ATOM 2237 N N . VAL A 1 270 ? 11.374 -13.114 -4.256 1.00 88.31 270 VAL A N 1
ATOM 2238 C CA . VAL A 1 270 ? 10.057 -13.764 -4.314 1.00 88.31 270 VAL A CA 1
ATOM 2239 C C . VAL A 1 270 ? 8.998 -12.766 -4.773 1.00 88.31 270 VAL A C 1
ATOM 2241 O O . VAL A 1 270 ? 8.201 -13.090 -5.649 1.00 88.31 270 VAL A O 1
ATOM 2244 N N . LEU A 1 271 ? 9.010 -11.545 -4.229 1.00 89.31 271 LEU A N 1
ATOM 2245 C CA . LEU A 1 271 ? 8.058 -10.500 -4.614 1.00 89.31 271 LEU A CA 1
ATOM 2246 C C . LEU A 1 271 ? 8.270 -10.042 -6.063 1.00 89.31 271 LEU A C 1
ATOM 2248 O O . LEU A 1 271 ? 7.295 -9.854 -6.784 1.00 89.31 271 LEU A O 1
ATOM 2252 N N . ILE A 1 272 ? 9.522 -9.902 -6.507 1.00 91.00 272 ILE A N 1
ATOM 2253 C CA . ILE A 1 272 ? 9.856 -9.540 -7.893 1.00 91.00 272 ILE A CA 1
ATOM 2254 C C . ILE A 1 272 ? 9.382 -10.632 -8.856 1.00 91.00 272 ILE A C 1
ATOM 2256 O O . ILE A 1 272 ? 8.706 -10.330 -9.838 1.00 91.00 272 ILE A O 1
ATOM 2260 N N . ALA A 1 273 ? 9.687 -11.901 -8.564 1.00 92.06 273 ALA A N 1
ATOM 2261 C CA . ALA A 1 273 ? 9.264 -13.024 -9.398 1.00 92.06 273 ALA A CA 1
ATOM 2262 C C . ALA A 1 273 ? 7.734 -13.134 -9.472 1.00 92.06 273 ALA A C 1
ATOM 2264 O O . ALA A 1 273 ? 7.178 -13.317 -10.555 1.00 92.06 273 ALA A O 1
ATOM 2265 N N . ALA A 1 274 ? 7.051 -12.961 -8.339 1.00 92.44 274 ALA A N 1
ATOM 2266 C CA . ALA A 1 274 ? 5.597 -12.922 -8.284 1.00 92.44 274 ALA A CA 1
ATOM 2267 C C . ALA A 1 274 ? 5.033 -11.757 -9.113 1.00 92.44 274 ALA A C 1
ATOM 2269 O O . ALA A 1 274 ? 4.190 -11.981 -9.975 1.00 92.44 274 ALA A O 1
ATOM 2270 N N . GLY A 1 275 ? 5.537 -10.533 -8.926 1.00 93.94 275 GLY A N 1
ATOM 2271 C CA . GLY A 1 275 ? 5.088 -9.349 -9.665 1.00 93.94 275 GLY A CA 1
ATOM 2272 C C . GLY A 1 275 ? 5.289 -9.480 -11.177 1.00 93.94 275 GLY A C 1
ATOM 2273 O O . GLY A 1 275 ? 4.374 -9.185 -11.947 1.00 93.94 275 GLY A O 1
ATOM 2274 N N . LYS A 1 276 ? 6.448 -10.008 -11.601 1.00 94.81 276 LYS A N 1
ATOM 2275 C CA . LYS A 1 276 ? 6.722 -10.378 -12.998 1.00 94.81 276 LYS A CA 1
ATOM 2276 C C . LYS A 1 276 ? 5.652 -11.341 -13.510 1.00 94.81 276 LYS A C 1
ATOM 2278 O O . LYS A 1 276 ? 5.042 -11.079 -14.542 1.00 94.81 276 LYS A O 1
ATOM 2283 N N . LYS A 1 277 ? 5.376 -12.412 -12.759 1.00 94.06 277 LYS A N 1
ATOM 2284 C CA . LYS A 1 277 ? 4.422 -13.441 -13.175 1.00 94.06 277 LYS A CA 1
ATOM 2285 C C . LYS A 1 277 ? 2.989 -12.920 -13.301 1.00 94.06 277 LYS A C 1
ATOM 2287 O O . LYS A 1 277 ? 2.298 -13.318 -14.235 1.00 94.06 277 LYS A O 1
ATOM 2292 N N . ILE A 1 278 ? 2.555 -12.016 -12.418 1.00 94.06 278 ILE A N 1
ATOM 2293 C CA . ILE A 1 278 ? 1.239 -11.368 -12.540 1.00 94.06 278 ILE A CA 1
ATOM 2294 C C . ILE A 1 278 ? 1.158 -10.596 -13.860 1.00 94.06 278 ILE A C 1
ATOM 2296 O O . ILE A 1 278 ? 0.188 -10.758 -14.592 1.00 94.06 278 ILE A O 1
ATOM 2300 N N . ILE A 1 279 ? 2.167 -9.777 -14.187 1.00 94.38 279 ILE A N 1
ATOM 2301 C CA . ILE A 1 279 ? 2.161 -8.996 -15.433 1.00 94.38 279 ILE A CA 1
ATOM 2302 C C . ILE A 1 279 ? 2.091 -9.925 -16.649 1.00 94.38 279 ILE A C 1
ATOM 2304 O O . ILE A 1 279 ? 1.289 -9.675 -17.545 1.00 94.38 279 ILE A O 1
ATOM 2308 N N . GLU A 1 280 ? 2.896 -10.990 -16.665 1.00 93.50 280 GLU A N 1
ATOM 2309 C CA . GLU A 1 280 ? 2.916 -11.957 -17.768 1.00 93.50 280 GLU A CA 1
ATOM 2310 C C . GLU A 1 280 ? 1.552 -12.617 -17.992 1.00 93.50 280 GLU A C 1
ATOM 2312 O O . GLU A 1 280 ? 1.098 -12.698 -19.130 1.00 93.50 280 GLU A O 1
ATOM 2317 N N . ILE A 1 281 ? 0.894 -13.063 -16.914 1.00 92.25 281 ILE A N 1
ATOM 2318 C CA . ILE A 1 281 ? -0.418 -13.721 -16.982 1.00 92.25 281 ILE A CA 1
ATOM 2319 C C . ILE A 1 281 ? -1.499 -12.733 -17.418 1.00 92.25 281 ILE A C 1
ATOM 2321 O O . ILE A 1 281 ? -2.251 -13.014 -18.345 1.00 92.25 281 ILE A O 1
ATOM 2325 N N . GLU A 1 282 ? -1.590 -11.580 -16.754 1.00 92.56 282 GLU A N 1
ATOM 2326 C CA . GLU A 1 282 ? -2.693 -10.644 -16.973 1.00 92.56 282 GLU A CA 1
ATOM 2327 C C . GLU A 1 282 ? -2.619 -10.000 -18.365 1.00 92.56 282 GLU A C 1
ATOM 2329 O O . GLU A 1 282 ? -3.637 -9.832 -19.033 1.00 92.56 282 GLU A O 1
ATOM 2334 N N . HIS A 1 283 ? -1.418 -9.639 -18.822 1.00 91.25 283 HIS A N 1
ATOM 2335 C CA . HIS A 1 283 ? -1.228 -8.956 -20.105 1.00 91.25 283 HIS A CA 1
ATOM 2336 C C . HIS A 1 283 ? -0.939 -9.892 -21.280 1.00 91.25 283 HIS A C 1
ATOM 2338 O O . HIS A 1 283 ? -0.834 -9.396 -22.407 1.00 91.25 283 HIS A O 1
ATOM 2344 N N . ASP A 1 284 ? -0.813 -11.198 -21.019 1.00 90.56 284 ASP A N 1
ATOM 2345 C CA . ASP A 1 284 ? -0.403 -12.213 -21.993 1.00 90.56 284 ASP A CA 1
ATOM 2346 C C . ASP A 1 284 ? 0.872 -11.770 -22.734 1.00 90.56 284 ASP A C 1
ATOM 2348 O O . ASP A 1 284 ? 0.915 -11.538 -23.942 1.00 90.56 284 ASP A O 1
ATOM 2352 N N . VAL A 1 285 ? 1.919 -11.530 -21.941 1.00 92.19 285 VAL A N 1
ATOM 2353 C CA . VAL A 1 285 ? 3.219 -11.027 -22.397 1.00 92.19 285 VAL A CA 1
ATOM 2354 C C . VAL A 1 285 ? 4.338 -11.850 -21.774 1.00 92.19 285 VAL A C 1
ATOM 2356 O O . VAL A 1 285 ? 4.221 -12.315 -20.647 1.00 92.19 285 VAL A O 1
ATOM 2359 N N . THR A 1 286 ? 5.448 -12.029 -22.485 1.00 91.56 286 THR A N 1
ATOM 2360 C CA . THR A 1 286 ? 6.660 -12.645 -21.927 1.00 91.56 286 THR A CA 1
ATOM 2361 C C . THR A 1 286 ? 7.661 -11.561 -21.554 1.00 91.56 286 THR A C 1
ATOM 2363 O O . THR A 1 286 ? 7.984 -10.709 -22.388 1.00 91.56 286 THR A O 1
ATOM 2366 N N . LEU A 1 287 ? 8.166 -11.597 -20.319 1.00 91.88 287 LEU A N 1
ATOM 2367 C CA . LEU A 1 287 ? 9.156 -10.645 -19.822 1.00 91.88 287 LEU A CA 1
ATOM 2368 C C . LEU A 1 287 ? 10.545 -11.302 -19.718 1.00 91.88 287 LEU A C 1
ATOM 2370 O O . LEU A 1 287 ? 10.683 -12.439 -19.261 1.00 91.88 287 LEU A O 1
ATOM 2374 N N . ASP A 1 288 ? 11.598 -10.577 -20.098 1.00 89.69 288 ASP A N 1
ATOM 2375 C CA . ASP A 1 288 ? 12.985 -11.027 -19.924 1.00 89.69 288 ASP A CA 1
ATOM 2376 C C . ASP A 1 288 ? 13.427 -11.012 -18.446 1.00 89.69 288 ASP A C 1
ATOM 2378 O O . ASP A 1 288 ? 12.670 -10.656 -17.537 1.00 89.69 288 ASP A O 1
ATOM 2382 N N . GLU A 1 289 ? 14.664 -11.429 -18.172 1.00 83.19 289 GLU A N 1
ATOM 2383 C CA . GLU A 1 289 ? 15.244 -11.392 -16.818 1.00 83.19 289 GLU A CA 1
ATOM 2384 C C . GLU A 1 289 ? 15.322 -9.972 -16.232 1.00 83.19 289 GLU A C 1
ATOM 2386 O O . GLU A 1 289 ? 15.311 -9.800 -15.018 1.00 83.19 289 GLU A O 1
ATOM 2391 N N . SER A 1 290 ? 15.343 -8.942 -17.082 1.00 78.38 290 SER A N 1
ATOM 2392 C CA . SER A 1 290 ? 15.306 -7.533 -16.673 1.00 78.38 290 SER A CA 1
ATOM 2393 C C . SER A 1 290 ? 13.888 -6.958 -16.553 1.00 78.38 290 SER A C 1
ATOM 2395 O O . SER A 1 290 ? 13.734 -5.764 -16.304 1.00 78.38 290 SER A O 1
ATOM 2397 N N . GLY A 1 291 ? 12.850 -7.784 -16.723 1.00 81.56 291 GLY A N 1
ATOM 2398 C CA . GLY A 1 291 ? 11.451 -7.368 -16.645 1.00 81.56 291 GLY A CA 1
ATOM 2399 C C . GLY A 1 291 ? 10.949 -6.610 -17.877 1.00 81.56 291 GLY A C 1
ATOM 2400 O O . GLY A 1 291 ? 9.920 -5.945 -17.792 1.00 81.56 291 GLY A O 1
ATOM 2401 N N . ARG A 1 292 ? 11.646 -6.682 -19.019 1.00 87.75 292 ARG A N 1
ATOM 2402 C CA . ARG A 1 292 ? 11.246 -6.007 -20.264 1.00 87.75 292 ARG A CA 1
ATOM 2403 C C . ARG A 1 292 ? 10.428 -6.935 -21.170 1.00 87.75 292 ARG A C 1
ATOM 2405 O O . ARG A 1 292 ? 10.780 -8.109 -21.287 1.00 87.75 292 ARG A O 1
ATOM 2412 N N . PRO A 1 293 ? 9.377 -6.435 -21.848 1.00 87.31 293 PRO A N 1
ATOM 2413 C CA . PRO A 1 293 ? 8.604 -7.224 -22.807 1.00 87.31 293 PRO A CA 1
ATOM 2414 C C . PRO A 1 293 ? 9.448 -7.722 -23.983 1.00 87.31 293 PRO A C 1
ATOM 2416 O O . PRO A 1 293 ? 10.083 -6.927 -24.673 1.00 87.31 293 PRO A O 1
ATOM 2419 N N . ILE A 1 294 ? 9.423 -9.034 -24.226 1.00 88.31 294 ILE A N 1
ATOM 2420 C CA . ILE A 1 294 ? 10.021 -9.678 -25.410 1.00 88.31 294 ILE A CA 1
ATOM 2421 C C . ILE A 1 294 ? 8.955 -9.915 -26.491 1.00 88.31 294 ILE A C 1
ATOM 2423 O O . ILE A 1 294 ? 9.259 -9.926 -27.682 1.00 88.31 294 ILE A O 1
ATOM 2427 N N . SER A 1 295 ? 7.698 -10.095 -26.084 1.00 84.62 295 SER A N 1
ATOM 2428 C CA . SER A 1 295 ? 6.554 -10.258 -26.981 1.00 84.62 295 SER A CA 1
ATOM 2429 C C . SER A 1 295 ? 5.670 -9.011 -26.994 1.00 84.62 295 SER A C 1
ATOM 2431 O O . SER A 1 295 ? 5.702 -8.190 -26.074 1.00 84.62 295 SER A O 1
ATOM 2433 N N . LEU A 1 296 ? 4.864 -8.870 -28.050 1.00 81.56 296 LEU A N 1
ATOM 2434 C CA . LEU A 1 296 ? 3.822 -7.849 -28.088 1.00 81.56 296 LEU A CA 1
ATOM 2435 C C . LEU A 1 296 ? 2.748 -8.213 -27.045 1.00 81.56 296 LEU A C 1
ATOM 2437 O O . LEU A 1 296 ? 2.294 -9.357 -27.060 1.00 81.56 296 LEU A O 1
ATOM 2441 N N . PRO A 1 297 ? 2.347 -7.299 -26.146 1.00 83.19 297 PRO A N 1
ATOM 2442 C CA . PRO A 1 297 ? 1.289 -7.588 -25.185 1.00 83.19 297 PRO A CA 1
ATOM 2443 C C . PRO A 1 297 ? -0.065 -7.692 -25.890 1.00 83.19 297 PRO A C 1
ATOM 2445 O O . PRO A 1 297 ? -0.431 -6.800 -26.662 1.00 83.19 297 PRO A O 1
ATOM 2448 N N . SER A 1 298 ? -0.840 -8.730 -25.577 1.00 79.81 298 SER A N 1
ATOM 2449 C CA . SER A 1 298 ? -2.205 -8.891 -26.103 1.00 79.81 298 SER A CA 1
ATOM 2450 C C . SER A 1 298 ? -3.163 -7.844 -25.524 1.00 79.81 298 SER A C 1
ATOM 2452 O O . SER A 1 298 ? -4.116 -7.423 -26.185 1.00 79.81 298 SER A O 1
ATOM 2454 N N . HIS A 1 299 ? -2.891 -7.360 -24.305 1.00 75.75 299 HIS A N 1
ATOM 2455 C CA . HIS A 1 299 ? -3.727 -6.374 -23.625 1.00 75.75 299 HIS A CA 1
ATOM 2456 C C . HIS A 1 299 ? -2.900 -5.255 -22.984 1.00 75.75 299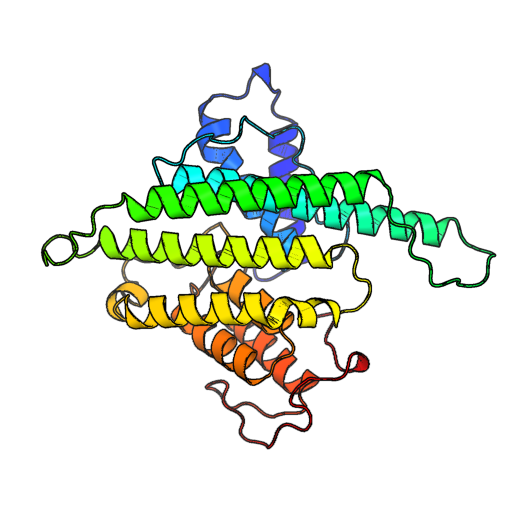 HIS A C 1
ATOM 2458 O O . HIS A 1 299 ? -2.080 -5.490 -22.102 1.00 75.75 299 HIS A O 1
ATOM 2464 N N . ILE A 1 300 ? -3.169 -3.995 -23.345 1.00 77.12 300 ILE A N 1
ATOM 2465 C CA . ILE A 1 300 ? -2.599 -2.825 -22.640 1.00 77.12 300 ILE A CA 1
ATOM 2466 C C . ILE A 1 300 ? -3.211 -2.693 -21.237 1.00 77.12 300 ILE A C 1
ATOM 2468 O O . ILE A 1 300 ? -2.542 -2.283 -20.284 1.00 77.12 300 ILE A O 1
ATOM 2472 N N . ARG A 1 301 ? -4.489 -3.066 -21.116 1.00 81.44 301 ARG A N 1
ATOM 2473 C CA . ARG A 1 301 ? -5.226 -3.179 -19.862 1.00 81.44 301 ARG A CA 1
ATOM 2474 C C . ARG A 1 301 ? -5.915 -4.551 -19.828 1.00 81.44 301 ARG A C 1
ATOM 2476 O O . ARG A 1 301 ? -6.752 -4.796 -20.694 1.00 81.44 301 ARG A O 1
ATOM 2483 N N . PRO A 1 302 ? -5.570 -5.424 -18.875 1.00 83.19 302 PRO A N 1
ATOM 2484 C CA . PRO A 1 302 ? -5.983 -6.821 -18.867 1.00 83.19 302 PRO A CA 1
ATOM 2485 C C . PRO A 1 302 ? -7.459 -6.935 -18.463 1.00 83.19 302 PRO A C 1
ATOM 2487 O O . PRO A 1 302 ? -7.861 -6.182 -17.574 1.00 83.19 302 PRO A O 1
ATOM 2490 N N . PRO A 1 303 ? -8.294 -7.792 -19.079 1.00 80.19 303 PRO A N 1
ATOM 2491 C CA . PRO A 1 303 ? -9.707 -7.952 -18.708 1.00 80.19 303 PRO A CA 1
ATOM 2492 C C . PRO A 1 303 ? -9.869 -8.471 -17.265 1.00 80.19 303 PRO A C 1
ATOM 2494 O O . PRO A 1 303 ? -8.914 -8.973 -16.672 1.00 80.19 303 PRO A O 1
ATOM 2497 N N . ASN A 1 304 ? -11.047 -8.314 -16.652 1.00 76.75 304 ASN A N 1
ATOM 2498 C CA . ASN A 1 304 ? -11.202 -8.619 -15.221 1.00 76.75 304 ASN A CA 1
ATOM 2499 C C . ASN A 1 304 ? -11.012 -10.118 -14.923 1.00 76.75 304 ASN A C 1
ATOM 2501 O O . ASN A 1 304 ? -10.472 -10.478 -13.886 1.00 76.75 304 ASN A O 1
ATOM 2505 N N . GLU A 1 305 ? -11.382 -10.977 -15.869 1.00 79.88 305 GLU A N 1
ATOM 2506 C CA . GLU A 1 305 ? -11.262 -12.436 -15.813 1.00 79.88 305 GLU A CA 1
ATOM 2507 C C . GLU A 1 305 ? -9.805 -12.911 -15.818 1.00 79.88 305 GLU A C 1
ATOM 2509 O O . GLU A 1 305 ? -9.502 -13.993 -15.327 1.00 79.88 305 GLU A O 1
ATOM 2514 N N . SER A 1 306 ? -8.900 -12.101 -16.372 1.00 79.00 306 SER A N 1
ATOM 2515 C CA . SER A 1 306 ? -7.468 -12.408 -16.398 1.00 79.00 306 SER A CA 1
ATOM 2516 C C . SER A 1 306 ? -6.748 -12.023 -15.106 1.00 79.00 306 SER A C 1
ATOM 2518 O O . SER A 1 306 ? -5.580 -12.371 -14.953 1.00 79.00 306 SER A O 1
ATOM 2520 N N . ARG A 1 307 ? -7.417 -11.307 -14.185 1.00 84.75 307 ARG A N 1
ATOM 2521 C CA . ARG A 1 307 ? -6.799 -10.808 -12.952 1.00 84.75 307 ARG A CA 1
ATOM 2522 C C . ARG A 1 307 ? -6.391 -11.951 -12.035 1.00 84.75 307 ARG A C 1
ATOM 2524 O O . ARG A 1 307 ? -7.184 -12.839 -11.726 1.00 84.75 307 ARG A O 1
ATOM 2531 N N . VAL A 1 308 ? -5.160 -11.882 -11.545 1.00 79.56 308 VAL A N 1
ATOM 2532 C CA . VAL A 1 308 ? -4.635 -12.849 -10.581 1.00 79.56 308 VAL A CA 1
ATOM 2533 C C . VAL A 1 308 ? -5.054 -12.405 -9.179 1.00 79.56 308 VAL A C 1
ATOM 2535 O O . VAL A 1 308 ? -4.434 -11.523 -8.592 1.00 79.56 308 VAL A O 1
ATOM 2538 N N . ALA A 1 309 ? -6.131 -12.998 -8.659 1.00 64.50 309 ALA A N 1
ATOM 2539 C CA . ALA A 1 309 ? -6.654 -12.700 -7.320 1.00 64.50 309 ALA A CA 1
ATOM 2540 C C . ALA A 1 309 ? -5.931 -13.470 -6.194 1.00 64.50 309 ALA A C 1
ATOM 2542 O O . ALA A 1 309 ? -5.919 -13.022 -5.051 1.00 64.50 309 ALA A O 1
ATOM 2543 N N . GLU A 1 310 ? -5.292 -14.604 -6.511 1.00 53.09 310 GLU A N 1
ATOM 2544 C CA . GLU A 1 310 ? -4.547 -15.425 -5.552 1.00 53.09 310 GLU A CA 1
ATOM 2545 C C . GLU A 1 310 ? -3.168 -15.812 -6.111 1.00 53.09 310 GLU A C 1
ATOM 2547 O O . GLU A 1 310 ? -3.058 -16.384 -7.197 1.00 53.09 310 GLU A O 1
ATOM 2552 N N . LEU A 1 311 ? -2.122 -15.503 -5.335 1.00 45.50 311 LEU A N 1
ATOM 2553 C CA . LEU A 1 311 ? -0.755 -16.019 -5.465 1.00 45.50 311 LEU A CA 1
ATOM 2554 C C . LEU A 1 311 ? -0.366 -16.801 -4.207 1.00 45.50 311 LEU A C 1
ATOM 2556 O O . LEU A 1 311 ? -0.720 -16.351 -3.084 1.00 45.50 311 LEU A O 1
#

Foldseek 3Di:
DADDLVVLLVVLQVLLVVVVPCDPVNDDPCCLPPVVLLSLLSQLSCVLRNDALSSHHDCPVSDDDQDQADPDLVSLSSLLSVLSSLLSNLLSVLRVVQVVCVVVPVPDDDPVPSDDDPVSVVSLVVSVVSLVSSVVRLVVNVVPPDPPPPPVPVLPPVLVRLQSSLFSLLSSLVSVQSSQCSSPPFLCSSVVSVVSLVVNLVSLVVNLVPHDLCNQPVPVPDPLEDQGAFLLSSLLSSLQSDQQLVSNLSSLLCLVRGPHCYYNNDGSVVSSVVSLVQSCQQQVFDADPSSHTPDDTPDSGGDRVSRDPDD

pLDDT: mean 81.15, std 14.44, range [40.47, 97.69]

Sequence (311 aa):
MRSNRKWALRHSRHGVKILKNICREYRSTWIIEHLLPIVRRLSEFALFFGDEAADFPDLKEQEGPMPQVFMTFSDAQLMLDVLFNRTAELISSHRKAQREQRANGYGQEPQEVTFIVSEHLTEQVMINELLDHWFKRFINFTSILPKNLNNPNQLGSDDRSKLLRYFLLSRFECCCIWLNVAFDISETGYDRFLGNFRRILKQLLRLEAEVPEASRLATSRHPHFIFEAGFGAMLFFLVSACRHLETRLEFLRLMPVLGLPRESMWESNVLIAAGKKIIEIEHDVTLDESGRPISLPSHIRPPNESRVAEL

Secondary structure (DSSP, 8-state):
--S-HHHHHHHHHHHHHHHHHS-GGG--HHIIIIIHHHHHHHHTHHHHH--SGGGS---GGG-PPPPSS-SSHHHHHHHHHHHHHHHHHHHHHHHHHHHHHHHHTTTS---------HHHHHHHHHHHHHHHHHHHHHHHHHHHS------GGGTTHHHHHHHHHHHHHHHHHHHHHHHHHTT--SGGGGGGGHHHHHHHHHHHHHHHHHS-HHHHH-TTSS-S-BSS--HHHHHHHHHHH---HHHHHHHHHHHHHHS-SEETTEEHHHHHHHHHHHHHHHHT--B-TTS-BSS--S-SS--GGG-----

Organism: Colletotrichum incanum (NCBI:txid1573173)

Radius of gyration: 20.27 Å; chains: 1; bounding box: 63×44×62 Å